Protein AF-W4VK41-F1 (afdb_monomer_lite)

Sequence (296 aa):
MSDDKYSTFSFKLDNETKEKAKDAIETSGLTAKDWFNKALALTEIQSMKENSTDYASDLNELEVHTTRIFELVSNMVNRSVYLKESAVSDLETKLDHQREITSEYQMKLKEAEIERGDVEHKLEESLKEQGELEKQLNEMRETLETNKLLISEYKEKNDTLNGLVTKYQTYADENDQLKEVLTNERNSYQSNIDELNKTNNELTATIKENEQQMNTLTEKHKTTIERLNEQRDIEREKALLHAEREHHKNLTNANNEYSNKLQALYEHLEGERKTHEKKINELQQQLDNERSKNNN

Radius of gyration: 113.78 Å; chains: 1; bounding box: 203×64×319 Å

Secondary structure (DSSP, 8-state):
--------------HHHHHHHHHHHHHHT--HHHHHHHHHHHHHHHHHHHH-TTTHHHHHHHHHHHHHHHHHHHHHHHHHHHHHHHHHHHHHHHHHHHHHHHHHHHHHHHHHHHHHHHHHHHHHHHHHHHHHHHHHHHHHHHHHHHHHHHHHHHHHHHHHHHHHHHHHHHHHHHHHHHHHHHHHHHHHHHHHHHHHHHHHHHHHHHHHHHHHHHHHHHHHHHHHHHHHHHHHHHHHHHHHHHHHHHHHHHHHHHHHHHHHHHHHHHHHHHHHHHHHHHHHHHHHHHHHHTTSSS--

Foldseek 3Di:
DDDPDDDDDDDDDDPVVVVVLVVVCVVVVHDSVVVVVVVVVVVVLVVCLVVPVPCVVVSVVVVVVVVVVVVVVVVVVVVVVVVVVVVVVVVVVVVVVVVVVVVVVVVVVVVVVVVVVVVVVVVVVVVVVVVVVVVVVVVVVVVVVVVVVVVVVVVVVVVVVVVVVVVVVVVVVVVVVVVVVVVVVVVVVVVVVVVVVVVVVVVVVVVVVVVVVVVVVVVVVVVVVVVVVVVVVVVVVVVVVVVVVVVVVVVVVVVVVVVVVVVVVVVVVVVVVVVVVVVVVVVVVVVVVVVPPPDD

Structure (mmCIF, N/CA/C/O backbone):
data_AF-W4VK41-F1
#
_entry.id   AF-W4VK41-F1
#
loop_
_atom_site.group_PDB
_atom_site.id
_atom_site.type_symbol
_atom_site.label_atom_id
_atom_site.label_alt_id
_atom_site.label_comp_id
_atom_site.label_asym_id
_atom_site.label_entity_id
_atom_site.label_seq_id
_atom_site.pdbx_PDB_ins_code
_atom_site.Cartn_x
_atom_site.Cartn_y
_atom_site.Cartn_z
_atom_site.occupancy
_atom_site.B_iso_or_equiv
_atom_site.auth_seq_id
_atom_site.auth_comp_id
_atom_site.auth_asym_id
_atom_site.auth_atom_id
_atom_site.pdbx_PDB_model_num
ATOM 1 N N . MET A 1 1 ? -48.911 2.986 133.133 1.00 41.81 1 MET A N 1
ATOM 2 C CA . MET A 1 1 ? -48.343 1.666 132.796 1.00 41.81 1 MET A CA 1
ATOM 3 C C . MET A 1 1 ? -49.126 1.165 131.600 1.00 41.81 1 MET A C 1
ATOM 5 O O . MET A 1 1 ? -50.288 0.831 131.777 1.00 41.81 1 MET A O 1
ATOM 9 N N . SER A 1 2 ? -48.543 1.234 130.404 1.00 41.53 2 SER A N 1
ATOM 10 C CA . SER A 1 2 ? -49.140 0.681 129.184 1.00 41.53 2 SER A CA 1
ATOM 11 C C . SER A 1 2 ? -48.328 -0.546 128.794 1.00 41.53 2 SER A C 1
ATOM 13 O O . SER A 1 2 ? -47.148 -0.435 128.471 1.00 41.53 2 SER A O 1
ATOM 15 N N . ASP A 1 3 ? -48.969 -1.699 128.950 1.00 47.59 3 ASP A N 1
ATOM 16 C CA . ASP A 1 3 ? -48.516 -3.031 128.558 1.00 47.59 3 ASP A CA 1
ATOM 17 C C . ASP A 1 3 ? -48.613 -3.149 127.024 1.00 47.59 3 ASP A C 1
ATOM 19 O O . ASP A 1 3 ? -49.701 -3.384 126.500 1.00 47.59 3 ASP A O 1
ATOM 23 N N . ASP A 1 4 ? -47.504 -3.029 126.290 1.00 46.25 4 ASP A N 1
ATOM 24 C CA . ASP A 1 4 ? -47.440 -3.512 124.902 1.00 46.25 4 ASP A CA 1
ATOM 25 C C . ASP A 1 4 ? -47.118 -5.015 124.921 1.00 46.25 4 ASP A C 1
ATOM 27 O O . ASP A 1 4 ? -45.968 -5.457 124.859 1.00 46.25 4 ASP A O 1
ATOM 31 N N . LYS A 1 5 ? -48.175 -5.821 125.067 1.00 59.50 5 LYS A N 1
ATOM 32 C CA . LYS A 1 5 ? -48.136 -7.289 125.032 1.00 59.50 5 LYS A CA 1
ATOM 33 C C . LYS A 1 5 ? -48.155 -7.795 123.588 1.00 59.50 5 LYS A C 1
ATOM 35 O O . LYS A 1 5 ? -49.208 -8.141 123.059 1.00 59.50 5 LYS A O 1
ATOM 40 N N . TYR A 1 6 ? -46.990 -7.921 122.956 1.00 63.41 6 TYR A N 1
ATOM 41 C CA . TYR A 1 6 ? -46.873 -8.811 121.798 1.00 63.41 6 TYR A CA 1
ATOM 42 C C . TYR A 1 6 ? -46.983 -10.262 122.275 1.00 63.41 6 TYR A C 1
ATOM 44 O O . TYR A 1 6 ? -46.142 -10.753 123.026 1.00 63.41 6 TYR A O 1
ATOM 52 N N . SER A 1 7 ? -48.045 -10.939 121.846 1.00 70.75 7 SER A N 1
ATOM 53 C CA . SER A 1 7 ? -48.319 -12.341 122.151 1.00 70.75 7 SER A CA 1
ATOM 54 C C . SER A 1 7 ? -48.187 -13.163 120.873 1.00 70.75 7 SER A C 1
ATOM 56 O O . SER A 1 7 ? -48.750 -12.802 119.840 1.00 70.75 7 SER A O 1
ATOM 58 N N . THR A 1 8 ? -47.418 -14.253 120.918 1.00 72.19 8 THR A N 1
ATOM 59 C CA . THR A 1 8 ? -47.305 -15.169 119.776 1.00 72.19 8 THR A CA 1
ATOM 60 C C . THR A 1 8 ? -48.447 -16.169 119.835 1.00 72.19 8 THR A C 1
ATOM 62 O O . THR A 1 8 ? -48.549 -16.946 120.783 1.00 72.19 8 THR A O 1
ATOM 65 N N . PHE A 1 9 ? -49.284 -16.159 118.802 1.00 73.38 9 PHE A N 1
ATOM 66 C CA . PHE A 1 9 ? -50.405 -17.074 118.649 1.00 73.38 9 PHE A CA 1
ATOM 67 C C . PHE A 1 9 ? -50.116 -18.010 117.475 1.00 73.38 9 PHE A C 1
ATOM 69 O O . PHE A 1 9 ? -49.898 -17.552 116.354 1.00 73.38 9 PHE A O 1
ATOM 76 N N . SER A 1 10 ? -50.024 -19.313 117.741 1.00 77.81 10 SER A N 1
ATOM 77 C CA . SER A 1 10 ? -49.677 -20.319 116.736 1.00 77.81 10 SER A CA 1
ATOM 78 C C . SER A 1 10 ? -50.757 -21.390 116.639 1.00 77.81 10 SER A C 1
ATOM 80 O O . SER A 1 10 ? -51.271 -21.884 117.641 1.00 77.81 10 SER A O 1
ATOM 82 N N . PHE A 1 11 ? -51.088 -21.757 115.404 1.00 79.62 11 PHE A N 1
ATOM 83 C CA . PHE A 1 11 ? -52.042 -22.810 115.086 1.00 79.62 11 PHE A CA 1
ATOM 84 C C . PHE A 1 11 ? -51.321 -23.983 114.433 1.00 79.62 11 PHE A C 1
ATOM 86 O O . PHE A 1 11 ? -50.416 -23.797 113.618 1.00 79.62 11 PHE A O 1
ATOM 93 N N . LYS A 1 12 ? -51.741 -25.205 114.762 1.00 82.06 12 LYS A N 1
ATOM 94 C CA . LYS A 1 12 ? -51.373 -26.385 113.978 1.00 82.06 12 LYS A CA 1
ATOM 95 C C . LYS A 1 12 ? -52.385 -26.524 112.847 1.00 82.06 12 LYS A C 1
ATOM 97 O O . LYS A 1 12 ? -53.539 -26.847 113.105 1.00 82.06 12 LYS A O 1
ATOM 102 N N . LEU A 1 13 ? -51.940 -26.246 111.628 1.00 83.00 13 LEU A N 1
ATOM 103 C CA . LEU A 1 13 ? -52.706 -26.455 110.403 1.00 83.00 13 LEU A CA 1
ATOM 104 C C . LEU A 1 13 ? -52.258 -27.764 109.752 1.00 83.00 13 LEU A C 1
ATOM 106 O O . LEU A 1 13 ? -51.089 -28.145 109.862 1.00 83.00 13 LEU A O 1
ATOM 110 N N . ASP A 1 14 ? -53.171 -28.439 109.067 1.00 86.94 14 ASP A N 1
ATOM 111 C CA . ASP A 1 14 ? -52.809 -29.487 108.120 1.00 86.94 14 ASP A CA 1
ATOM 112 C C . ASP A 1 14 ? -52.064 -28.885 106.907 1.00 86.94 14 ASP A C 1
ATOM 114 O O . ASP A 1 14 ? -52.090 -27.673 106.661 1.00 86.94 14 ASP A O 1
ATOM 118 N N . ASN A 1 15 ? -51.355 -29.731 106.156 1.00 80.25 15 ASN A N 1
ATOM 119 C CA . ASN A 1 15 ? -50.486 -29.269 105.071 1.00 80.25 15 ASN A CA 1
ATOM 120 C C . ASN A 1 15 ? -51.254 -28.599 103.920 1.00 80.25 15 ASN A C 1
ATOM 122 O O . ASN A 1 15 ? -50.715 -27.681 103.307 1.00 80.25 15 ASN A O 1
ATOM 126 N N . GLU A 1 16 ? -52.493 -29.014 103.645 1.00 84.19 16 GLU A N 1
ATOM 127 C CA . GLU A 1 16 ? -53.298 -28.458 102.552 1.00 84.19 16 GLU A CA 1
ATOM 128 C C . GLU A 1 16 ? -53.776 -27.043 102.896 1.00 84.19 16 GLU A C 1
ATOM 130 O O . GLU A 1 16 ? -53.626 -26.113 102.102 1.00 84.19 16 GLU A O 1
ATOM 135 N N . THR A 1 17 ? -54.285 -26.852 104.115 1.00 82.94 17 THR A N 1
ATOM 136 C CA . THR A 1 17 ? -54.709 -25.534 104.602 1.00 82.94 17 THR A CA 1
ATOM 137 C C . THR A 1 17 ? -53.529 -24.565 104.688 1.00 82.94 17 THR A C 1
ATOM 139 O O . THR A 1 17 ? -53.669 -23.379 104.386 1.00 82.94 17 THR A O 1
ATOM 142 N N . LYS A 1 18 ? -52.340 -25.064 105.051 1.00 83.19 18 LYS A N 1
ATOM 143 C CA . LYS A 1 18 ? -51.113 -24.261 105.094 1.00 83.19 18 LYS A CA 1
ATOM 144 C C . LYS A 1 18 ? -50.669 -23.781 103.705 1.00 83.19 18 LYS A C 1
ATOM 146 O O . LYS A 1 18 ? -50.306 -22.615 103.583 1.00 83.19 18 LYS A O 1
ATOM 151 N N . GLU A 1 19 ? -50.692 -24.644 102.689 1.00 83.19 19 GLU A N 1
ATOM 152 C CA . GLU A 1 19 ? -50.367 -24.283 101.295 1.00 83.19 19 GLU A CA 1
ATOM 153 C C . GLU A 1 19 ? -51.348 -23.243 100.748 1.00 83.19 19 GLU A C 1
ATOM 155 O O . GLU A 1 19 ? -50.924 -22.175 100.316 1.00 83.19 19 GLU A O 1
ATOM 160 N N . LYS A 1 20 ? -52.659 -23.473 100.896 1.00 83.56 20 LYS A N 1
ATOM 161 C CA . LYS A 1 20 ? -53.684 -22.513 100.448 1.00 83.56 20 LYS A CA 1
ATOM 162 C C . LYS A 1 20 ? -53.552 -21.150 101.128 1.00 83.56 20 LYS A C 1
ATOM 164 O O . LYS A 1 20 ? -53.710 -20.121 100.477 1.00 83.56 20 LYS A O 1
ATOM 169 N N . ALA A 1 21 ? -53.256 -21.127 102.430 1.00 80.00 21 ALA A N 1
ATOM 170 C CA . ALA A 1 21 ? -53.017 -19.879 103.151 1.00 80.00 21 ALA A CA 1
ATOM 171 C C . ALA A 1 21 ? -51.761 -19.161 102.636 1.00 80.00 21 ALA A C 1
ATOM 173 O O . ALA A 1 21 ? -51.766 -17.940 102.503 1.00 80.00 21 ALA A O 1
ATOM 174 N N . LYS A 1 22 ? -50.699 -19.905 102.312 1.00 83.12 22 LYS A N 1
ATOM 175 C CA . LYS A 1 22 ? -49.458 -19.340 101.779 1.00 83.12 22 LYS A CA 1
ATOM 176 C C . LYS A 1 22 ? -49.661 -18.739 100.385 1.00 83.12 22 LYS A C 1
ATOM 178 O O . LYS A 1 22 ? -49.292 -17.585 100.189 1.00 83.12 22 LYS A O 1
ATOM 183 N N . ASP A 1 23 ? -50.329 -19.456 99.485 1.00 84.62 23 ASP A N 1
ATOM 184 C CA . ASP A 1 23 ? -50.664 -18.965 98.142 1.00 84.62 23 ASP A CA 1
ATOM 185 C C . ASP A 1 23 ? -51.561 -17.722 98.200 1.00 84.62 23 ASP A C 1
ATOM 187 O O . ASP A 1 23 ? -51.340 -16.751 97.475 1.00 84.62 23 ASP A O 1
ATOM 191 N N . ALA A 1 24 ? -52.549 -17.705 99.101 1.00 80.88 24 ALA A N 1
ATOM 192 C CA . ALA A 1 24 ? -53.422 -16.550 99.297 1.00 80.88 24 ALA A CA 1
ATOM 193 C C . ALA A 1 24 ? -52.663 -15.322 99.835 1.00 80.88 24 ALA A C 1
ATOM 195 O O . ALA A 1 24 ? -52.950 -14.194 99.424 1.00 80.88 24 ALA A O 1
ATOM 196 N N . ILE A 1 25 ? -51.683 -15.523 100.725 1.00 82.19 25 ILE A N 1
ATOM 197 C CA . ILE A 1 25 ? -50.810 -14.453 101.229 1.00 82.19 25 ILE A CA 1
ATOM 198 C C . ILE A 1 25 ? -49.912 -13.931 100.100 1.00 82.19 25 ILE A C 1
ATOM 200 O O . ILE A 1 25 ? -49.893 -12.722 99.864 1.00 82.19 25 ILE A O 1
ATOM 204 N N . GLU A 1 26 ? -49.232 -14.813 99.361 1.00 81.12 26 GLU A N 1
ATOM 205 C CA . GLU A 1 26 ? -48.331 -14.434 98.261 1.00 81.12 26 GLU A CA 1
ATOM 206 C C . GLU A 1 26 ? -49.078 -13.700 97.136 1.00 81.12 26 GLU A C 1
ATOM 208 O O . GLU A 1 26 ? -48.640 -12.637 96.696 1.00 81.12 26 GLU A O 1
ATOM 213 N N . THR A 1 27 ? -50.262 -14.184 96.751 1.00 78.44 27 THR A N 1
ATOM 214 C CA . THR A 1 27 ? -51.116 -13.547 95.730 1.00 78.44 27 THR A CA 1
ATOM 215 C C . THR A 1 27 ? -51.619 -12.170 96.173 1.00 78.44 27 THR A C 1
ATOM 217 O O . THR A 1 27 ? -51.811 -11.277 95.350 1.00 78.44 27 THR A O 1
ATOM 220 N N . SER A 1 28 ? -51.820 -11.966 97.479 1.00 73.19 28 SER A N 1
ATOM 221 C CA . SER A 1 28 ? -52.260 -10.675 98.021 1.00 73.19 28 SER A CA 1
ATOM 222 C C . SER A 1 28 ? -51.147 -9.622 98.115 1.00 73.19 28 SER A C 1
ATOM 224 O O . SER A 1 28 ? -51.451 -8.443 98.296 1.00 73.19 28 SER A O 1
ATOM 226 N N . GLY A 1 29 ? -49.873 -10.031 98.035 1.00 76.69 29 GLY A N 1
ATOM 227 C CA . GLY A 1 29 ? -48.710 -9.155 98.215 1.00 76.69 29 GLY A CA 1
ATOM 228 C C . GLY A 1 29 ? -48.531 -8.597 99.637 1.00 76.69 29 GLY A C 1
ATOM 229 O O . GLY A 1 29 ? -47.727 -7.687 99.835 1.00 76.69 29 GLY A O 1
ATOM 230 N N . LEU A 1 30 ? -49.278 -9.106 100.626 1.00 78.62 30 LEU A N 1
ATOM 231 C CA . LEU A 1 30 ? -49.227 -8.679 102.029 1.00 78.62 30 LEU A CA 1
ATOM 232 C C . LEU A 1 30 ? -48.308 -9.584 102.861 1.00 78.62 30 LEU A C 1
ATOM 234 O O . LEU A 1 30 ? -48.086 -10.747 102.529 1.00 78.62 30 LEU A O 1
ATOM 238 N N . THR A 1 31 ? -47.804 -9.082 103.994 1.00 84.56 31 THR A N 1
ATOM 239 C CA . THR A 1 31 ? -47.126 -9.955 104.965 1.00 84.56 31 THR A CA 1
ATOM 240 C C . THR A 1 31 ? -48.142 -10.882 105.635 1.00 84.56 31 THR A C 1
ATOM 242 O O . THR A 1 31 ? -49.307 -10.521 105.797 1.00 84.56 31 THR A O 1
ATOM 245 N N . ALA A 1 32 ? -47.712 -12.063 106.089 1.00 78.88 32 ALA A N 1
ATOM 246 C CA . ALA A 1 32 ? -48.605 -13.015 106.760 1.00 78.88 32 ALA A CA 1
ATOM 247 C C . ALA A 1 32 ? -49.338 -12.403 107.973 1.00 78.88 32 ALA A C 1
ATOM 249 O O . ALA A 1 32 ? -50.492 -12.737 108.233 1.00 78.88 32 ALA A O 1
ATOM 250 N N . LYS A 1 33 ? -48.691 -11.465 108.684 1.00 80.81 33 LYS A N 1
ATOM 251 C CA . LYS A 1 33 ? -49.289 -10.715 109.797 1.00 80.81 33 LYS A CA 1
ATOM 252 C C . LYS A 1 33 ? -50.400 -9.778 109.316 1.00 80.81 33 LYS A C 1
ATOM 254 O O . LYS A 1 33 ? -51.481 -9.775 109.896 1.00 80.81 33 LYS A O 1
ATOM 259 N N . ASP A 1 34 ? -50.146 -9.000 108.267 1.00 78.94 34 ASP A N 1
ATOM 260 C CA . ASP A 1 34 ? -51.118 -8.030 107.746 1.00 78.94 34 ASP A CA 1
ATOM 261 C C . ASP A 1 34 ? -52.300 -8.728 107.074 1.00 78.94 34 ASP A C 1
ATOM 263 O O . ASP A 1 34 ? -53.446 -8.316 107.243 1.00 78.94 34 ASP A O 1
ATOM 267 N N . TRP A 1 35 ? -52.031 -9.833 106.377 1.00 87.00 35 TRP A N 1
ATOM 268 C CA . TRP A 1 35 ? -53.062 -10.697 105.819 1.00 87.00 35 TRP A CA 1
ATOM 269 C C . TRP A 1 35 ? -53.953 -11.286 106.919 1.00 87.00 35 TRP A C 1
ATOM 271 O O . TRP A 1 35 ? -55.174 -11.205 106.817 1.00 87.00 35 TRP A O 1
ATOM 281 N N . PHE A 1 36 ? -53.365 -11.800 108.009 1.00 82.00 36 PHE A N 1
ATOM 282 C CA . PHE A 1 36 ? -54.123 -12.348 109.138 1.00 82.00 36 PHE A CA 1
ATOM 283 C C . PHE A 1 36 ? -54.941 -11.277 109.874 1.00 82.00 36 PHE A C 1
ATOM 285 O O . PHE A 1 36 ? -56.106 -11.506 110.178 1.00 82.00 36 PHE A O 1
ATOM 292 N N . ASN A 1 37 ? -54.383 -10.082 110.094 1.00 80.06 37 ASN A N 1
ATOM 293 C CA . ASN A 1 37 ? -55.128 -8.955 110.666 1.00 80.06 37 ASN A CA 1
ATOM 294 C C . ASN A 1 37 ? -56.302 -8.533 109.771 1.00 80.06 37 ASN A C 1
ATOM 296 O O . ASN A 1 37 ? -57.378 -8.218 110.270 1.00 80.06 37 ASN A O 1
ATOM 300 N N . LYS A 1 38 ? -56.118 -8.557 108.446 1.00 80.12 38 LYS A N 1
ATOM 301 C CA . LYS A 1 38 ? -57.183 -8.258 107.482 1.00 80.12 38 LYS A CA 1
ATOM 302 C C . LYS A 1 38 ? -58.255 -9.350 107.457 1.00 80.12 38 LYS A C 1
ATOM 304 O O . LYS A 1 38 ? -59.434 -9.026 107.363 1.00 80.12 38 LYS A O 1
ATOM 309 N N . ALA A 1 39 ? -57.862 -10.617 107.585 1.00 81.38 39 ALA A N 1
ATOM 310 C CA . ALA A 1 39 ? -58.786 -11.738 107.729 1.00 81.38 39 ALA A CA 1
ATOM 311 C C . ALA A 1 39 ? -59.592 -11.640 109.036 1.00 81.38 39 ALA A C 1
ATOM 313 O O . ALA A 1 39 ? -60.805 -11.823 109.007 1.00 81.38 39 ALA A O 1
ATOM 314 N N . LEU A 1 40 ? -58.949 -11.263 110.149 1.00 77.44 40 LEU A N 1
ATOM 315 C CA . LEU A 1 40 ? -59.620 -10.999 111.424 1.00 77.44 40 LEU A CA 1
ATOM 316 C C . LEU A 1 40 ? -60.612 -9.835 111.321 1.00 77.44 40 LEU A C 1
ATOM 318 O O . LEU A 1 40 ? -61.767 -9.988 111.707 1.00 77.44 40 LEU A O 1
ATOM 322 N N . ALA A 1 41 ? -60.204 -8.712 110.728 1.00 77.12 41 ALA A N 1
ATOM 323 C CA . ALA A 1 41 ? -61.090 -7.572 110.502 1.00 77.12 41 ALA A CA 1
ATOM 324 C C . ALA A 1 41 ? -62.291 -7.941 109.609 1.00 77.12 41 ALA A C 1
ATOM 326 O O . ALA A 1 41 ? -63.413 -7.526 109.880 1.00 77.12 41 ALA A O 1
ATOM 327 N N . LEU A 1 42 ? -62.087 -8.770 108.577 1.00 76.62 42 LEU A N 1
ATOM 328 C CA . LEU A 1 42 ? -63.172 -9.309 107.747 1.00 76.62 42 LEU A CA 1
ATOM 329 C C . LEU A 1 42 ? -64.125 -10.197 108.555 1.00 76.62 42 LEU A C 1
ATOM 331 O O . LEU A 1 42 ? -65.340 -10.067 108.415 1.00 76.62 42 LEU A O 1
ATOM 335 N N . THR A 1 43 ? -63.603 -11.061 109.429 1.00 76.38 43 THR A N 1
ATOM 336 C CA . THR A 1 43 ? -64.449 -11.872 110.316 1.00 76.38 43 THR A CA 1
ATOM 337 C C . THR A 1 43 ? -65.190 -11.027 111.353 1.00 76.38 43 THR A C 1
ATOM 339 O O . THR A 1 43 ? -66.339 -11.333 111.658 1.00 76.38 43 THR A O 1
ATOM 342 N N . GLU A 1 44 ? -64.603 -9.937 111.853 1.00 71.81 44 GLU A N 1
ATOM 343 C CA . GLU A 1 44 ? -65.277 -8.988 112.748 1.00 71.81 44 GLU A CA 1
ATOM 344 C C . GLU A 1 44 ? -66.397 -8.229 112.027 1.00 71.81 44 GLU A C 1
ATOM 346 O O . GLU A 1 44 ? -67.498 -8.132 112.561 1.00 71.81 44 GLU A O 1
ATOM 351 N N . ILE A 1 45 ? -66.171 -7.775 110.789 1.00 70.44 45 ILE A N 1
ATOM 352 C CA . ILE A 1 45 ? -67.207 -7.157 109.944 1.00 70.44 45 ILE A CA 1
ATOM 353 C C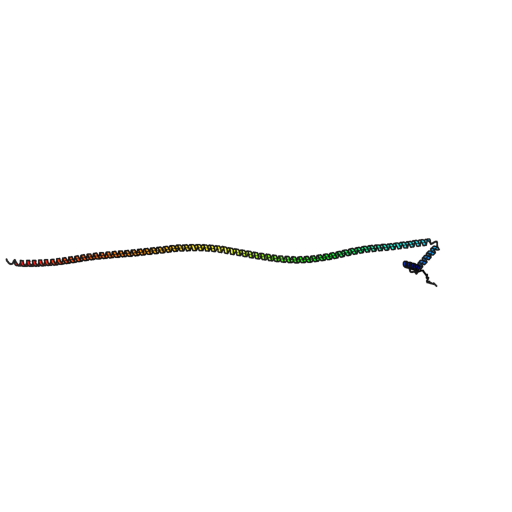 . ILE A 1 45 ? -68.355 -8.143 109.683 1.00 70.44 45 ILE A C 1
ATOM 355 O O . ILE A 1 45 ? -69.526 -7.776 109.789 1.00 70.44 45 ILE A O 1
ATOM 359 N N . GLN A 1 46 ? -68.037 -9.411 109.414 1.00 67.44 46 GLN A N 1
ATOM 360 C CA . GLN A 1 46 ? -69.039 -10.464 109.246 1.00 67.44 46 GLN A CA 1
ATOM 361 C C . GLN A 1 46 ? -69.824 -10.715 110.545 1.00 67.44 46 GLN A C 1
ATOM 363 O O . GLN A 1 46 ? -71.045 -10.846 110.522 1.00 67.44 46 GLN A O 1
ATOM 368 N N . SER A 1 47 ? -69.143 -10.686 111.691 1.00 69.25 47 SER A N 1
ATOM 369 C CA . SER A 1 47 ? -69.759 -10.819 113.017 1.00 69.25 47 SER A CA 1
ATOM 370 C C . SER A 1 47 ? -70.636 -9.606 113.375 1.00 69.25 47 SER A C 1
ATOM 372 O O . SER A 1 47 ? -71.653 -9.745 114.052 1.00 69.25 47 SER A O 1
ATOM 374 N N . MET A 1 48 ? -70.279 -8.401 112.915 1.00 65.44 48 MET A N 1
ATOM 375 C CA . MET A 1 48 ? -71.099 -7.189 113.049 1.00 65.44 48 MET A CA 1
ATOM 376 C C . MET A 1 48 ? -72.361 -7.256 112.176 1.00 65.44 48 MET A C 1
ATOM 378 O O . MET A 1 48 ? -73.424 -6.823 112.622 1.00 65.44 48 MET A O 1
ATOM 382 N N . LYS A 1 49 ? -72.277 -7.860 110.982 1.00 60.88 49 LYS A N 1
ATOM 383 C CA . LYS A 1 49 ? -73.420 -8.123 110.085 1.00 60.88 49 LYS A CA 1
ATOM 384 C C . LYS A 1 49 ? -74.463 -9.048 110.732 1.00 60.88 49 LYS A C 1
ATOM 386 O O . LYS A 1 49 ? -75.656 -8.866 110.514 1.00 60.88 49 LYS A O 1
ATOM 391 N N . GLU A 1 50 ? -74.022 -10.001 111.557 1.00 64.25 50 GLU A N 1
ATOM 392 C CA . GLU A 1 50 ? -74.898 -10.929 112.293 1.00 64.25 50 GLU A CA 1
ATOM 393 C C . GLU A 1 50 ? -75.524 -10.313 113.560 1.00 64.25 50 GLU A C 1
ATOM 395 O O . GLU A 1 50 ? -76.642 -10.674 113.924 1.00 64.25 50 GLU A O 1
ATOM 400 N N . ASN A 1 51 ? -74.840 -9.368 114.219 1.00 60.38 51 ASN A N 1
ATOM 401 C CA . ASN A 1 51 ? -75.265 -8.797 115.509 1.00 60.38 51 ASN A CA 1
ATOM 402 C C . ASN A 1 51 ? -75.927 -7.408 115.420 1.00 60.38 51 ASN A C 1
ATOM 404 O O . ASN A 1 51 ? -76.541 -6.965 116.390 1.00 60.38 51 ASN A O 1
ATOM 408 N N . SER A 1 52 ? -75.814 -6.707 114.287 1.00 57.31 52 SER A N 1
ATOM 409 C CA . SER A 1 52 ? -76.429 -5.392 114.065 1.00 57.31 52 SER A CA 1
ATOM 410 C C . SER A 1 52 ? -77.218 -5.377 112.754 1.00 57.31 52 SER A C 1
ATOM 412 O O . SER A 1 52 ? -76.689 -5.121 111.674 1.00 57.31 52 SER A O 1
ATOM 414 N N . THR A 1 53 ? -78.517 -5.667 112.847 1.00 58.62 53 THR A N 1
ATOM 415 C CA . THR A 1 53 ? -79.431 -5.706 111.691 1.00 58.62 53 THR A CA 1
ATOM 416 C C . THR A 1 53 ? -79.531 -4.370 110.958 1.00 58.62 53 THR A C 1
ATOM 418 O O . THR A 1 53 ? -79.805 -4.357 109.761 1.00 58.62 53 THR A O 1
ATOM 421 N N . ASP A 1 54 ? -79.268 -3.262 111.654 1.00 62.88 54 ASP A N 1
ATOM 422 C CA . ASP A 1 54 ? -79.473 -1.904 111.141 1.00 62.88 54 ASP A CA 1
ATOM 423 C C . ASP A 1 54 ? -78.430 -1.482 110.089 1.00 62.88 54 ASP A C 1
ATOM 425 O O . ASP A 1 54 ? -78.732 -0.644 109.247 1.00 62.88 54 ASP A O 1
ATOM 429 N N . TYR A 1 55 ? -77.234 -2.089 110.082 1.00 66.25 55 TYR A N 1
ATOM 430 C CA . TYR A 1 55 ? -76.137 -1.759 109.149 1.00 66.25 55 TYR A CA 1
ATOM 431 C C . TYR A 1 55 ? -75.783 -2.896 108.178 1.00 66.25 55 TYR A C 1
ATOM 433 O O . TYR A 1 55 ? -74.908 -2.750 107.322 1.00 66.25 55 TYR A O 1
ATOM 441 N N . ALA A 1 56 ? -76.456 -4.046 108.283 1.00 70.69 56 ALA A N 1
ATOM 442 C CA . ALA A 1 56 ? -76.193 -5.210 107.437 1.00 70.69 56 ALA A CA 1
ATOM 443 C C . ALA A 1 56 ? -76.433 -4.925 105.942 1.00 70.69 56 ALA A C 1
ATOM 445 O O . ALA A 1 56 ? -75.731 -5.478 105.093 1.00 70.69 56 ALA A O 1
ATOM 446 N N . SER A 1 57 ? -77.396 -4.048 105.629 1.00 76.12 57 SER A N 1
ATOM 447 C CA . SER A 1 57 ? -77.674 -3.585 104.263 1.00 76.12 57 SER A CA 1
ATOM 448 C C . SER A 1 57 ? -76.516 -2.754 103.703 1.00 76.12 57 SER A C 1
ATOM 450 O O . SER A 1 57 ? -76.017 -3.064 102.622 1.00 76.12 57 SER A O 1
ATOM 452 N N . ASP A 1 58 ? -76.034 -1.769 104.466 1.00 77.56 58 ASP A N 1
ATOM 453 C CA . ASP A 1 58 ? -74.946 -0.869 104.058 1.00 77.56 58 ASP A CA 1
ATOM 454 C C . ASP A 1 58 ? -73.625 -1.629 103.854 1.00 77.56 58 ASP A C 1
ATOM 456 O O . ASP A 1 58 ? -72.904 -1.402 102.883 1.00 77.56 58 ASP A O 1
ATOM 460 N N . LEU A 1 59 ? -73.318 -2.595 104.731 1.00 76.44 59 LEU A N 1
ATOM 461 C CA . LEU A 1 59 ? -72.143 -3.464 104.583 1.00 76.44 59 LEU A CA 1
ATOM 462 C C . LEU A 1 59 ? -72.236 -4.365 103.343 1.00 76.44 59 LEU A C 1
ATOM 464 O O . LEU A 1 59 ? -71.224 -4.623 102.692 1.00 76.44 59 LEU A O 1
ATOM 468 N N . ASN A 1 60 ? -73.438 -4.828 102.992 1.00 79.38 60 ASN A N 1
ATOM 469 C CA . ASN A 1 60 ? -73.657 -5.630 101.791 1.00 79.38 60 ASN A CA 1
ATOM 470 C C . ASN A 1 60 ? -73.508 -4.792 100.510 1.00 79.38 60 ASN A C 1
ATOM 472 O O . ASN A 1 60 ? -72.914 -5.250 99.537 1.00 79.38 60 ASN A O 1
ATOM 476 N N . GLU A 1 61 ? -74.003 -3.554 100.509 1.00 83.31 61 GLU A N 1
ATOM 477 C CA . GLU A 1 61 ? -73.814 -2.612 99.400 1.00 83.31 61 GLU A CA 1
ATOM 478 C C . GLU A 1 61 ? -72.332 -2.240 99.222 1.00 83.31 61 GLU A C 1
ATOM 480 O O . GLU A 1 61 ? -71.820 -2.229 98.099 1.00 83.31 61 GLU A O 1
ATOM 485 N N . LEU A 1 62 ? -71.598 -2.048 100.325 1.00 83.38 62 LEU A N 1
ATOM 486 C CA . LEU A 1 62 ? -70.152 -1.820 100.302 1.00 83.38 62 LEU A CA 1
ATOM 487 C C . LEU A 1 62 ? -69.383 -3.006 99.695 1.00 83.38 62 LEU A C 1
ATOM 489 O O . LEU A 1 62 ? -68.461 -2.803 98.900 1.00 83.38 62 LEU A O 1
ATOM 493 N N . GLU A 1 63 ? -69.759 -4.240 100.035 1.00 80.25 63 GLU A N 1
ATOM 494 C CA . GLU A 1 63 ? -69.180 -5.467 99.473 1.00 80.25 63 GLU A CA 1
ATOM 495 C C . GLU A 1 63 ? -69.441 -5.576 97.960 1.00 80.25 63 GLU A C 1
ATOM 497 O O . GLU A 1 63 ? -68.519 -5.843 97.180 1.00 80.25 63 GLU A O 1
ATOM 502 N N . VAL A 1 64 ? -70.669 -5.278 97.522 1.00 84.75 64 VAL A N 1
ATOM 503 C CA . VAL A 1 64 ? -71.046 -5.230 96.099 1.00 84.75 64 VAL A CA 1
ATOM 504 C C . VAL A 1 64 ? -70.234 -4.174 95.346 1.00 84.75 64 VAL A C 1
ATOM 506 O O . VAL A 1 64 ? -69.652 -4.477 94.301 1.00 84.75 64 VAL A O 1
ATOM 509 N N . HIS A 1 65 ? -70.135 -2.949 95.869 1.00 87.19 65 HIS A N 1
ATOM 510 C CA . HIS A 1 65 ? -69.341 -1.887 95.246 1.00 87.19 65 HIS A CA 1
ATOM 511 C C . HIS A 1 65 ? -67.855 -2.233 95.188 1.00 87.19 65 HIS A C 1
ATOM 513 O O . HIS A 1 65 ? -67.217 -2.018 94.159 1.00 87.19 65 HIS A O 1
ATOM 519 N N . THR A 1 66 ? -67.308 -2.818 96.251 1.00 85.31 66 THR A N 1
ATOM 520 C CA . THR A 1 66 ? -65.900 -3.226 96.308 1.00 85.31 66 THR A CA 1
ATOM 521 C C . THR A 1 66 ? -65.601 -4.318 95.280 1.00 85.31 66 THR A C 1
ATOM 523 O O . THR A 1 66 ? -64.631 -4.210 94.530 1.00 85.31 66 THR A O 1
ATOM 526 N N . THR A 1 67 ? -66.471 -5.324 95.170 1.00 84.12 67 THR A N 1
ATOM 527 C CA . THR A 1 67 ? -66.366 -6.386 94.155 1.00 84.12 67 THR A CA 1
ATOM 528 C C . THR A 1 67 ? -66.437 -5.797 92.749 1.00 84.12 67 THR A C 1
ATOM 530 O O . THR A 1 67 ? -65.596 -6.095 91.900 1.00 84.12 67 THR A O 1
ATOM 533 N N . ARG A 1 68 ? -67.371 -4.867 92.517 1.00 89.94 68 ARG A N 1
ATOM 534 C CA . ARG A 1 68 ? -67.501 -4.180 91.232 1.00 89.94 68 ARG A CA 1
ATOM 535 C C . ARG A 1 68 ? -66.266 -3.349 90.878 1.00 89.94 68 ARG A C 1
ATOM 537 O O . ARG A 1 68 ? -65.866 -3.322 89.715 1.00 89.94 68 ARG A O 1
ATOM 544 N N . ILE A 1 69 ? -65.646 -2.686 91.855 1.00 90.56 69 ILE A N 1
ATOM 545 C CA . ILE A 1 69 ? -64.382 -1.961 91.670 1.00 90.56 69 ILE A CA 1
ATOM 546 C C . ILE A 1 69 ? -63.266 -2.936 91.276 1.00 90.56 69 ILE A C 1
ATOM 548 O O . ILE A 1 69 ? -62.554 -2.666 90.308 1.00 90.56 69 ILE A O 1
ATOM 552 N N . PHE A 1 70 ? -63.140 -4.082 91.955 1.00 86.25 70 PHE A N 1
ATOM 553 C CA . PHE A 1 70 ? -62.146 -5.102 91.600 1.00 86.25 70 PHE A CA 1
ATOM 554 C C . PHE A 1 70 ? -62.340 -5.640 90.180 1.00 86.25 70 PHE A C 1
ATOM 556 O O . PHE A 1 70 ? -61.369 -5.726 89.429 1.00 86.25 70 PHE A O 1
ATOM 563 N N . GLU A 1 71 ? -63.576 -5.935 89.774 1.00 88.56 71 GLU A N 1
ATOM 564 C CA . GLU A 1 71 ? -63.889 -6.355 88.404 1.00 88.56 71 GLU A CA 1
ATOM 565 C C . GLU A 1 71 ? -63.504 -5.292 87.369 1.00 88.56 71 GLU A C 1
ATOM 567 O O . GLU A 1 71 ? -62.910 -5.610 86.339 1.00 88.56 71 GLU A O 1
ATOM 572 N N . LEU A 1 72 ? -63.831 -4.020 87.624 1.00 90.69 72 LEU A N 1
ATOM 573 C CA . LEU A 1 72 ? -63.496 -2.918 86.720 1.00 90.69 72 LEU A CA 1
ATOM 574 C C . LEU A 1 72 ? -61.982 -2.744 86.585 1.00 90.69 72 LEU A C 1
ATOM 576 O O . LEU A 1 72 ? -61.487 -2.596 85.467 1.00 90.69 72 LEU A O 1
ATOM 580 N N . VAL A 1 73 ? -61.244 -2.806 87.697 1.00 91.25 73 VAL A N 1
ATOM 581 C CA . VAL A 1 73 ? -59.777 -2.730 87.693 1.00 91.25 73 VAL A CA 1
ATOM 582 C C . VAL A 1 73 ? -59.178 -3.934 86.968 1.00 91.25 73 VAL A C 1
ATOM 584 O O . VAL A 1 73 ? -58.314 -3.746 86.116 1.00 91.25 73 VAL A O 1
ATOM 587 N N . SER A 1 74 ? -59.663 -5.151 87.228 1.00 88.00 74 SER A N 1
ATOM 588 C CA . SER A 1 74 ? -59.201 -6.366 86.544 1.00 88.00 74 SER A CA 1
ATOM 589 C C . SER A 1 74 ? -59.433 -6.284 85.031 1.00 88.00 74 SER A C 1
ATOM 591 O O . SER A 1 74 ? -58.507 -6.489 84.246 1.00 88.00 74 SER A O 1
ATOM 593 N N . ASN A 1 75 ? -60.627 -5.864 84.603 1.00 92.94 75 ASN A N 1
ATOM 594 C CA . ASN A 1 75 ? -60.944 -5.656 83.189 1.00 92.94 75 ASN A CA 1
ATOM 595 C C . ASN A 1 75 ? -60.081 -4.559 82.550 1.00 92.94 75 ASN A C 1
ATOM 597 O O . ASN A 1 75 ? -59.641 -4.708 81.409 1.00 92.94 75 ASN A O 1
ATOM 601 N N . MET A 1 76 ? -59.810 -3.467 83.269 1.00 94.06 76 MET A N 1
ATOM 602 C CA . MET A 1 76 ? -58.928 -2.397 82.801 1.00 94.06 76 MET A CA 1
ATOM 603 C C . MET A 1 76 ? -57.486 -2.891 82.631 1.00 94.06 76 MET A C 1
ATOM 605 O O . MET A 1 76 ? -56.859 -2.589 81.615 1.00 94.06 76 MET A O 1
ATOM 609 N N . VAL A 1 77 ? -56.972 -3.672 83.586 1.00 92.31 77 VAL A N 1
ATOM 610 C CA . VAL A 1 77 ? -55.636 -4.280 83.512 1.00 92.31 77 VAL A CA 1
ATOM 611 C C . VAL A 1 77 ? -55.560 -5.246 82.332 1.00 92.31 77 VAL A C 1
ATOM 613 O O . VAL A 1 77 ? -54.669 -5.096 81.502 1.00 92.31 77 VAL A O 1
ATOM 616 N N . ASN A 1 78 ? -56.526 -6.154 82.181 1.00 92.19 78 ASN A N 1
ATOM 617 C CA . ASN A 1 78 ? -56.564 -7.102 81.063 1.00 92.19 78 ASN A CA 1
ATOM 618 C C . ASN A 1 78 ? -56.638 -6.389 79.707 1.00 92.19 78 ASN A C 1
ATOM 620 O O . ASN A 1 78 ? -55.913 -6.737 78.777 1.00 92.19 78 ASN A O 1
ATOM 624 N N . ARG A 1 79 ? -57.458 -5.335 79.596 1.00 94.56 79 ARG A N 1
ATOM 625 C CA . ARG A 1 79 ? -57.524 -4.508 78.384 1.00 94.56 79 ARG A CA 1
ATOM 626 C C . ARG A 1 79 ? -56.196 -3.805 78.102 1.00 94.56 79 ARG A C 1
ATOM 628 O O . ARG A 1 79 ? -55.794 -3.726 76.946 1.00 94.56 79 ARG A O 1
ATOM 635 N N . SER A 1 80 ? -55.527 -3.290 79.133 1.00 93.38 80 SER A N 1
ATOM 636 C CA . SER A 1 80 ? -54.210 -2.655 79.008 1.00 93.38 80 SER A CA 1
ATOM 637 C C . SER A 1 80 ? -53.150 -3.647 78.522 1.00 93.38 80 SER A C 1
ATOM 639 O O . SER A 1 80 ? -52.401 -3.336 77.597 1.00 93.38 80 SER A O 1
ATOM 641 N N . VAL A 1 81 ? -53.135 -4.862 79.083 1.00 93.44 81 VAL A N 1
ATOM 642 C CA . VAL A 1 81 ? -52.249 -5.954 78.651 1.00 93.44 81 VAL A CA 1
ATOM 643 C C . VAL A 1 81 ? -52.498 -6.295 77.184 1.00 93.44 81 VAL A C 1
ATOM 645 O O . VAL A 1 81 ? -51.556 -6.251 76.399 1.00 93.44 81 VAL A O 1
ATOM 648 N N . TYR A 1 82 ? -53.756 -6.508 76.788 1.00 95.81 82 TYR A N 1
ATOM 649 C CA . TYR A 1 82 ? -54.107 -6.824 75.401 1.00 95.81 82 TYR A CA 1
ATOM 650 C C . TYR A 1 82 ? -53.705 -5.712 74.421 1.00 95.81 82 TYR A C 1
ATOM 652 O O . TYR A 1 82 ? -53.138 -5.980 73.365 1.00 95.81 82 TYR A O 1
ATOM 660 N N . LEU A 1 83 ? -53.964 -4.444 74.764 1.00 95.19 83 LEU A N 1
ATOM 661 C CA . LEU A 1 83 ? -53.562 -3.308 73.927 1.00 95.19 83 LEU A CA 1
ATOM 662 C C . LEU A 1 83 ? -52.041 -3.227 73.782 1.00 95.19 83 LEU A C 1
ATOM 664 O O . LEU A 1 83 ? -51.546 -2.930 72.696 1.00 95.19 83 LEU A O 1
ATOM 668 N N . LYS A 1 84 ? -51.301 -3.502 74.861 1.00 96.25 84 LYS A N 1
ATOM 669 C CA . LYS A 1 84 ? -49.840 -3.534 74.834 1.00 96.25 84 LYS A CA 1
ATOM 670 C C . LYS A 1 84 ? -49.327 -4.685 73.968 1.00 96.25 84 LYS A C 1
ATOM 672 O O . LYS A 1 84 ? -48.451 -4.447 73.147 1.00 96.25 84 LYS A O 1
ATOM 677 N N . GLU A 1 85 ? -49.866 -5.892 74.119 1.00 95.75 85 GLU A N 1
ATOM 678 C CA . GLU A 1 85 ? -49.495 -7.054 73.298 1.00 95.75 85 GLU A CA 1
ATOM 679 C C . GLU A 1 85 ? -49.802 -6.824 71.817 1.00 95.75 85 GLU A C 1
ATOM 681 O O . GLU A 1 85 ? -48.934 -7.047 70.977 1.00 95.75 85 GLU A O 1
ATOM 686 N N . SER A 1 86 ? -50.981 -6.283 71.495 1.00 95.69 86 SER A N 1
ATOM 687 C CA . SER A 1 86 ? -51.343 -5.917 70.122 1.00 95.69 86 SER A CA 1
ATOM 688 C C . SER A 1 86 ? -50.382 -4.876 69.540 1.00 95.69 86 SER A C 1
ATOM 690 O O . SER A 1 86 ? -49.924 -5.037 68.415 1.00 95.69 86 SER A O 1
ATOM 692 N N . ALA A 1 87 ? -50.030 -3.833 70.300 1.00 95.62 87 ALA A N 1
ATOM 693 C CA . ALA A 1 87 ? -49.098 -2.806 69.838 1.00 95.62 87 ALA A CA 1
ATOM 694 C C . ALA A 1 87 ? -47.670 -3.342 69.648 1.00 95.62 87 ALA A C 1
ATOM 696 O O . ALA A 1 87 ? -46.981 -2.931 68.716 1.00 95.62 87 ALA A O 1
ATOM 697 N N . VAL A 1 88 ? -47.217 -4.250 70.519 1.00 96.75 88 VAL A N 1
ATOM 698 C CA . VAL A 1 88 ? -45.914 -4.918 70.381 1.00 96.75 88 VAL A CA 1
ATOM 699 C C . VAL A 1 88 ? -45.904 -5.805 69.138 1.00 96.75 88 VAL A C 1
ATOM 701 O O . VAL A 1 88 ? -44.981 -5.690 68.339 1.00 96.75 88 VAL A O 1
ATOM 704 N N . SER A 1 89 ? -46.952 -6.600 68.917 1.00 96.38 89 SER A N 1
ATOM 705 C CA . SER A 1 89 ? -47.074 -7.454 67.730 1.00 96.38 89 SER A CA 1
ATOM 706 C C . SER A 1 89 ? -47.096 -6.640 66.425 1.00 96.38 89 SER A C 1
ATOM 708 O O . SER A 1 89 ? -46.379 -6.955 65.472 1.00 96.38 89 SER A O 1
ATOM 710 N N . ASP A 1 90 ? -47.832 -5.525 66.390 1.00 96.50 90 ASP A N 1
ATOM 711 C CA . ASP A 1 90 ? -47.848 -4.608 65.242 1.00 96.50 90 ASP A CA 1
ATOM 712 C C . ASP A 1 90 ? -46.476 -3.956 64.987 1.00 96.50 90 ASP A C 1
ATOM 714 O O . ASP A 1 90 ? -46.117 -3.660 63.845 1.00 96.50 90 ASP A O 1
ATOM 718 N N . LEU A 1 91 ? -45.699 -3.693 66.040 1.00 96.12 91 LEU A N 1
ATOM 719 C CA . LEU A 1 91 ? -44.341 -3.169 65.901 1.00 96.12 91 LEU A CA 1
ATOM 720 C C . LEU A 1 91 ? -43.370 -4.239 65.401 1.00 96.12 91 LEU A C 1
ATOM 722 O O . LEU A 1 91 ? -42.555 -3.932 64.535 1.00 96.12 91 LEU A O 1
ATOM 726 N N . GLU A 1 92 ? -43.468 -5.472 65.895 1.00 96.94 92 GLU A N 1
ATOM 727 C CA . GLU A 1 92 ? -42.645 -6.598 65.442 1.00 96.94 92 GLU A CA 1
ATOM 728 C C . GLU A 1 92 ? -42.849 -6.869 63.949 1.00 96.94 92 GLU A C 1
ATOM 730 O O . GLU A 1 92 ? -41.876 -6.907 63.199 1.00 96.94 92 GLU A O 1
ATOM 735 N N . THR A 1 93 ? -44.101 -6.924 63.485 1.00 96.94 93 THR A N 1
ATOM 736 C CA . THR A 1 93 ? -44.410 -7.127 62.057 1.00 96.94 93 THR A CA 1
ATOM 737 C C . THR A 1 93 ? -43.855 -6.012 61.167 1.00 96.94 93 THR A C 1
ATOM 739 O O . THR A 1 93 ? -43.275 -6.282 60.114 1.00 96.94 93 THR A O 1
ATOM 742 N N . LYS A 1 94 ? -43.970 -4.745 61.591 1.00 96.75 94 LYS A N 1
ATOM 743 C CA . LYS A 1 94 ? -43.371 -3.609 60.869 1.00 96.75 94 LYS A CA 1
ATOM 744 C C . LYS A 1 94 ? -41.849 -3.679 60.844 1.00 96.75 94 LYS A C 1
ATOM 746 O O . LYS A 1 94 ? -41.242 -3.326 59.835 1.00 96.75 94 LYS A O 1
ATOM 751 N N . LEU A 1 95 ? -41.238 -4.112 61.942 1.00 97.12 95 LEU A N 1
ATOM 752 C CA . LEU A 1 95 ? -39.790 -4.208 62.070 1.00 97.12 95 LEU A CA 1
ATOM 753 C C . LEU A 1 95 ? -39.237 -5.343 61.199 1.00 97.12 95 LEU A C 1
ATOM 755 O O . LEU A 1 95 ? -38.212 -5.160 60.544 1.00 97.12 95 LEU A O 1
ATOM 759 N N . ASP A 1 96 ? -39.945 -6.465 61.110 1.00 97.06 96 ASP A N 1
ATOM 760 C CA . ASP A 1 96 ? -39.595 -7.563 60.210 1.00 97.06 96 ASP A CA 1
ATOM 761 C C . ASP A 1 96 ? -39.752 -7.170 58.738 1.00 97.06 96 ASP A C 1
ATOM 763 O O . ASP A 1 96 ? -38.837 -7.400 57.948 1.00 97.06 96 ASP A O 1
ATOM 767 N N . HIS A 1 97 ? -40.825 -6.460 58.379 1.00 96.75 97 HIS A N 1
ATOM 768 C CA . HIS A 1 97 ? -40.973 -5.929 57.023 1.00 96.75 97 HIS A CA 1
ATOM 769 C C . HIS A 1 97 ? -39.866 -4.920 56.668 1.00 96.75 97 HIS A C 1
ATOM 771 O O . HIS A 1 97 ? -39.304 -4.946 55.574 1.00 96.75 97 HIS A O 1
ATOM 777 N N . GLN A 1 98 ? -39.485 -4.051 57.611 1.00 97.12 98 GLN A N 1
ATOM 778 C CA . GLN A 1 98 ? -38.373 -3.123 57.409 1.00 97.12 98 GLN A CA 1
ATOM 779 C C . GLN A 1 98 ? -37.037 -3.859 57.225 1.00 97.12 98 GLN A C 1
ATOM 781 O O . GLN A 1 98 ? -36.217 -3.442 56.401 1.00 97.12 98 GLN A O 1
ATOM 786 N N . ARG A 1 99 ? -36.799 -4.946 57.971 1.00 96.81 99 ARG A N 1
ATOM 787 C CA . ARG A 1 99 ? -35.607 -5.794 57.808 1.00 96.81 99 ARG A CA 1
ATOM 788 C C . ARG A 1 99 ? -35.571 -6.454 56.435 1.00 96.81 99 ARG A C 1
ATOM 790 O O . ARG A 1 99 ? -34.513 -6.454 55.811 1.00 96.81 99 ARG A O 1
ATOM 797 N N . GLU A 1 100 ? -36.705 -6.956 55.958 1.00 97.44 100 GLU A N 1
ATOM 798 C CA . GLU A 1 100 ? -36.834 -7.556 54.628 1.00 97.44 100 GLU A CA 1
ATOM 799 C C . GLU A 1 100 ? -36.496 -6.544 53.525 1.00 97.44 100 GLU A C 1
ATOM 801 O O . GLU A 1 100 ? -35.589 -6.787 52.729 1.00 97.44 100 GLU A O 1
ATOM 806 N N . ILE A 1 101 ? -37.116 -5.357 53.560 1.00 97.25 101 ILE A N 1
ATOM 807 C CA . ILE A 1 101 ? -36.828 -4.262 52.620 1.00 97.25 101 ILE A CA 1
ATOM 808 C C . ILE A 1 101 ? -35.343 -3.878 52.663 1.00 97.25 101 ILE A C 1
ATOM 810 O O . ILE A 1 101 ? -34.703 -3.692 51.628 1.00 97.25 101 ILE A O 1
ATOM 814 N N . THR A 1 102 ? -34.774 -3.759 53.865 1.00 96.81 102 THR A N 1
ATOM 815 C CA . THR A 1 102 ? -33.359 -3.399 54.032 1.00 96.81 102 THR A CA 1
ATOM 816 C C . THR A 1 102 ? -32.446 -4.456 53.409 1.00 96.81 102 THR A C 1
ATOM 818 O O . THR A 1 102 ? -31.487 -4.104 52.724 1.00 96.81 102 THR A O 1
ATOM 821 N N . SER A 1 103 ? -32.755 -5.740 53.602 1.00 97.31 103 SER A N 1
ATOM 822 C CA . SER A 1 103 ? -32.009 -6.845 52.998 1.00 97.31 103 SER A CA 1
ATOM 823 C C . SER A 1 103 ? -32.109 -6.828 51.471 1.00 97.31 103 SER A C 1
ATOM 825 O O . SER A 1 103 ? -31.099 -6.999 50.789 1.00 97.31 103 SER A O 1
ATOM 827 N N . GLU A 1 104 ? -33.299 -6.580 50.922 1.00 97.81 104 GLU A N 1
ATOM 828 C CA . GLU A 1 104 ? -33.513 -6.501 49.474 1.00 97.81 104 GLU A CA 1
ATOM 829 C C . GLU A 1 104 ? -32.699 -5.359 48.847 1.00 97.81 104 GLU A C 1
ATOM 831 O O . GLU A 1 104 ? -31.986 -5.562 47.861 1.00 97.81 104 GLU A O 1
ATOM 836 N N . TYR A 1 105 ? -32.735 -4.163 49.443 1.00 97.25 105 TYR A N 1
ATOM 837 C CA . TYR A 1 105 ? -31.945 -3.031 48.956 1.00 97.25 105 TYR A CA 1
ATOM 838 C C . TYR A 1 105 ? -30.438 -3.258 49.092 1.00 97.25 105 TYR A C 1
ATOM 840 O O . TYR A 1 105 ? -29.686 -2.837 48.216 1.00 97.25 105 TYR A O 1
ATOM 848 N N . GLN A 1 106 ? -29.980 -3.946 50.141 1.00 97.62 106 GLN A N 1
ATOM 849 C CA . GLN A 1 106 ? -28.569 -4.318 50.277 1.00 97.62 106 GLN A CA 1
ATOM 850 C C . GLN A 1 106 ? -28.119 -5.308 49.198 1.00 97.62 106 GLN A C 1
ATOM 852 O O . GLN A 1 106 ? -26.996 -5.192 48.709 1.00 97.62 106 GLN A O 1
ATOM 857 N N . MET A 1 107 ? -28.973 -6.259 48.806 1.00 97.38 107 MET A N 1
ATOM 858 C CA . MET A 1 107 ? -28.682 -7.154 47.681 1.00 97.38 107 MET A CA 1
ATOM 859 C C . MET A 1 107 ? -28.603 -6.383 46.364 1.00 97.38 107 MET A C 1
ATOM 861 O O . MET A 1 107 ? -27.591 -6.479 45.675 1.00 97.38 107 MET A O 1
ATOM 865 N N . LYS A 1 108 ? -29.606 -5.549 46.067 1.00 97.62 108 LYS A N 1
ATOM 866 C CA . LYS A 1 108 ? -29.626 -4.719 44.851 1.00 97.62 108 LYS A CA 1
ATOM 867 C C . LYS A 1 108 ? -28.424 -3.779 44.761 1.00 97.62 108 LYS A C 1
ATOM 869 O O . LYS A 1 108 ? -27.883 -3.581 43.679 1.00 97.62 108 LYS A O 1
ATOM 874 N N . LEU A 1 109 ? -27.988 -3.213 45.889 1.00 97.12 109 LEU A N 1
ATOM 875 C CA . LEU A 1 109 ? -26.796 -2.368 45.941 1.00 97.12 109 LEU A CA 1
ATOM 876 C C . LEU A 1 109 ? -25.540 -3.156 45.548 1.00 97.12 109 LEU A C 1
ATOM 878 O O . LEU A 1 109 ? -24.769 -2.687 44.718 1.00 97.12 109 LEU A O 1
ATOM 882 N N . LYS A 1 110 ? -25.360 -4.362 46.100 1.00 97.69 110 LYS A N 1
ATOM 883 C CA . LYS A 1 110 ? -24.220 -5.225 45.763 1.00 97.69 110 LYS A CA 1
ATOM 884 C C . LYS A 1 110 ? -24.237 -5.666 44.303 1.00 97.69 110 LYS A C 1
ATOM 886 O O . LYS A 1 110 ? -23.189 -5.672 43.669 1.00 97.69 110 LYS A O 1
ATOM 891 N N . GLU A 1 111 ? -25.402 -6.026 43.771 1.00 97.69 111 GLU A N 1
ATOM 892 C CA . GLU A 1 111 ? -25.552 -6.376 42.352 1.00 97.69 111 GLU A CA 1
ATOM 893 C C . GLU A 1 111 ? -25.161 -5.197 41.454 1.00 97.69 111 GLU A C 1
ATOM 895 O O . GLU A 1 111 ? -24.330 -5.357 40.565 1.00 97.69 111 GLU A O 1
ATOM 900 N N . ALA A 1 112 ? -25.657 -3.992 41.752 1.00 97.00 112 ALA A N 1
ATOM 901 C CA . ALA A 1 112 ? -25.302 -2.787 41.007 1.00 97.00 112 ALA A CA 1
ATOM 902 C C . ALA A 1 112 ? -23.806 -2.432 41.115 1.00 97.00 112 ALA A C 1
ATOM 904 O O . ALA A 1 112 ? -23.213 -1.949 40.151 1.00 97.00 112 ALA A O 1
ATOM 905 N N . GLU A 1 113 ? -23.171 -2.666 42.268 1.00 97.44 113 GLU A N 1
ATOM 906 C CA . GLU A 1 113 ? -21.725 -2.473 42.441 1.00 97.44 113 GLU A CA 1
ATOM 907 C C . GLU A 1 113 ? -20.903 -3.442 41.584 1.00 97.44 113 GLU A C 1
ATOM 909 O O . GLU A 1 113 ? -19.905 -3.022 40.994 1.00 97.44 113 GLU A O 1
ATOM 914 N N . ILE A 1 114 ? -21.331 -4.705 41.488 1.00 97.62 114 ILE A N 1
ATOM 915 C CA . ILE A 1 114 ? -20.697 -5.717 40.632 1.00 97.62 114 ILE A CA 1
ATOM 916 C C . ILE A 1 114 ? -20.865 -5.338 39.158 1.00 97.62 114 ILE A C 1
ATOM 918 O O . ILE A 1 114 ? -19.874 -5.265 38.435 1.00 97.62 114 ILE A O 1
ATOM 922 N N . GLU A 1 115 ? -22.088 -5.017 38.725 1.00 97.38 115 GLU A N 1
ATOM 923 C CA . GLU A 1 115 ? -22.356 -4.604 37.341 1.00 97.38 115 GLU A CA 1
ATOM 924 C C . GLU A 1 115 ? -21.552 -3.360 36.950 1.00 97.38 115 GLU A C 1
ATOM 926 O O . GLU A 1 115 ? -20.994 -3.296 35.853 1.00 97.38 115 GLU A O 1
ATOM 931 N N . ARG A 1 116 ? -21.441 -2.380 37.857 1.00 97.12 116 ARG A N 1
ATOM 932 C CA . ARG A 1 116 ? -20.607 -1.195 37.639 1.00 97.12 116 ARG A CA 1
ATOM 933 C C . ARG A 1 116 ? -19.142 -1.575 37.433 1.00 97.12 116 ARG A C 1
ATOM 935 O O . ARG A 1 116 ? -18.527 -1.056 36.506 1.00 97.12 116 ARG A O 1
ATOM 942 N N . GLY A 1 117 ? -18.598 -2.468 38.261 1.00 97.88 117 GLY A N 1
ATOM 943 C CA . GLY A 1 117 ? -17.218 -2.941 38.128 1.00 97.88 117 GLY A CA 1
ATOM 944 C C . GLY A 1 117 ? -16.963 -3.650 36.794 1.00 97.88 117 GLY A C 1
ATOM 945 O O . GLY A 1 117 ? -15.970 -3.369 36.126 1.00 97.88 117 GLY A O 1
ATOM 946 N N . ASP A 1 118 ? -17.893 -4.500 36.358 1.00 97.75 118 ASP A N 1
ATOM 947 C CA . ASP A 1 118 ? -17.799 -5.197 35.070 1.00 97.75 118 ASP A CA 1
ATOM 948 C C . ASP A 1 118 ? -17.839 -4.225 33.882 1.00 97.75 118 ASP A C 1
ATOM 950 O O . ASP A 1 118 ? -17.119 -4.401 32.894 1.00 97.75 118 ASP A O 1
ATOM 954 N N . VAL A 1 119 ? -18.682 -3.190 33.957 1.00 97.19 119 VAL A N 1
ATOM 955 C CA . VAL A 1 119 ? -18.758 -2.141 32.931 1.00 97.19 119 VAL A CA 1
ATOM 956 C C . VAL A 1 119 ? -17.486 -1.294 32.914 1.00 97.19 119 VAL A C 1
ATOM 958 O O . VAL A 1 119 ? -16.982 -1.004 31.830 1.00 97.19 119 VAL A O 1
ATOM 961 N N . GLU A 1 120 ? -16.939 -0.932 34.077 1.00 97.69 120 GLU A N 1
ATOM 962 C CA . GLU A 1 120 ? -15.665 -0.208 34.187 1.00 97.69 120 GLU A CA 1
ATOM 963 C C . GLU A 1 120 ? -14.514 -1.013 33.562 1.00 97.69 120 GLU A C 1
ATOM 965 O O . GLU A 1 120 ? -13.766 -0.469 32.750 1.00 97.69 120 GLU A O 1
ATOM 970 N N . HIS A 1 121 ? -14.429 -2.319 33.838 1.00 97.25 121 HIS A N 1
ATOM 971 C CA . HIS A 1 121 ? -13.416 -3.190 33.234 1.00 97.25 121 HIS A CA 1
ATOM 972 C C . HIS A 1 121 ? -13.565 -3.287 31.709 1.00 97.25 121 HIS A C 1
ATOM 974 O O . HIS A 1 121 ? -12.588 -3.152 30.974 1.00 97.25 121 HIS A O 1
ATOM 980 N N . LYS A 1 122 ? -14.791 -3.491 31.205 1.00 97.38 122 LYS A N 1
ATOM 981 C CA . LYS A 1 122 ? -15.054 -3.534 29.754 1.00 97.38 122 LYS A CA 1
ATOM 982 C C . LYS A 1 122 ? -14.718 -2.213 29.067 1.00 97.38 122 LYS A C 1
ATOM 984 O O . LYS A 1 122 ? -14.244 -2.216 27.934 1.00 97.38 122 LYS A O 1
ATOM 989 N N . LEU A 1 123 ? -14.973 -1.087 29.734 1.00 97.19 123 LEU A N 1
ATOM 990 C CA . LEU A 1 123 ? -14.620 0.232 29.220 1.00 97.19 123 LEU A CA 1
ATOM 991 C C . LEU A 1 123 ? -13.099 0.398 29.128 1.00 97.19 123 LEU A C 1
ATOM 993 O O . LEU A 1 123 ? -12.606 0.885 28.115 1.00 97.19 123 LEU A O 1
ATOM 997 N N . GLU A 1 124 ? -12.359 -0.026 30.153 1.00 97.94 124 GLU A N 1
ATOM 998 C CA . GLU A 1 124 ? -10.894 0.029 30.159 1.00 97.94 124 GLU A CA 1
ATOM 999 C C . GLU A 1 124 ? -10.281 -0.853 29.059 1.00 97.94 124 GLU A C 1
ATOM 1001 O O . GLU A 1 124 ? -9.398 -0.405 28.323 1.00 97.94 124 GLU A O 1
ATOM 1006 N N . GLU A 1 125 ? -10.798 -2.071 28.883 1.00 98.00 125 GLU A N 1
ATOM 1007 C CA . GLU A 1 125 ? -10.390 -2.980 27.808 1.00 98.00 125 GLU A CA 1
ATOM 1008 C C . GLU A 1 125 ? -10.669 -2.376 26.423 1.00 98.00 125 GLU A C 1
ATOM 1010 O O . GLU A 1 125 ? -9.771 -2.310 25.583 1.00 98.00 125 GLU A O 1
ATOM 1015 N N . SER A 1 126 ? -11.867 -1.824 26.214 1.00 97.25 126 SER A N 1
ATOM 1016 C CA . SER A 1 126 ? -12.240 -1.180 24.950 1.00 97.25 126 SER A CA 1
ATOM 1017 C C . SER A 1 126 ? -11.388 0.057 24.636 1.00 97.25 126 SER A C 1
ATOM 1019 O O . SER A 1 126 ? -10.991 0.253 23.486 1.00 97.25 126 SER A O 1
ATOM 1021 N N . LEU A 1 127 ? -11.049 0.874 25.640 1.00 97.81 127 LEU A N 1
ATOM 1022 C CA . LEU A 1 127 ? -10.149 2.021 25.465 1.00 97.81 127 LEU A CA 1
ATOM 1023 C C . LEU A 1 127 ? -8.732 1.582 25.083 1.00 97.81 127 LEU A C 1
ATOM 1025 O O . LEU A 1 127 ? -8.080 2.232 24.262 1.00 97.81 127 LEU A O 1
ATOM 1029 N N . LYS A 1 128 ? -8.254 0.470 25.649 1.00 97.62 128 LYS A N 1
ATOM 1030 C CA . LYS A 1 128 ? -6.954 -0.099 25.295 1.00 97.62 128 LYS A CA 1
ATOM 1031 C C . LYS A 1 128 ? -6.941 -0.605 23.851 1.00 97.62 128 LYS A C 1
ATOM 1033 O O . LYS A 1 128 ? -6.030 -0.255 23.102 1.00 97.62 128 LYS A O 1
ATOM 1038 N N . GLU A 1 129 ? -7.962 -1.359 23.446 1.00 97.38 129 GLU A N 1
ATOM 1039 C CA . GLU A 1 129 ? -8.124 -1.820 22.061 1.00 97.38 129 GLU A CA 1
ATOM 1040 C C . GLU A 1 129 ? -8.207 -0.647 21.076 1.00 97.38 129 GLU A C 1
ATOM 1042 O O . GLU A 1 129 ? -7.561 -0.671 20.027 1.00 97.38 129 GLU A O 1
ATOM 1047 N N . GLN A 1 130 ? -8.942 0.416 21.424 1.00 97.81 130 GLN A N 1
ATOM 1048 C CA . GLN A 1 130 ? -9.011 1.630 20.611 1.00 97.81 130 GLN A CA 1
ATOM 1049 C C . GLN A 1 130 ? -7.623 2.258 20.420 1.00 97.81 130 GLN A C 1
ATOM 1051 O O . GLN A 1 130 ? -7.263 2.607 19.295 1.00 97.81 130 GLN A O 1
ATOM 1056 N N . GLY A 1 131 ? -6.826 2.372 21.487 1.00 98.19 131 GLY A N 1
ATOM 1057 C CA . GLY A 1 131 ? -5.467 2.913 21.404 1.00 98.19 131 GLY A CA 1
ATOM 1058 C C . GLY A 1 131 ? -4.533 2.065 20.533 1.00 98.19 131 GLY A C 1
ATOM 1059 O O . GLY A 1 131 ? -3.743 2.603 19.752 1.00 98.19 131 GLY A O 1
ATOM 1060 N N . GLU A 1 132 ? -4.636 0.737 20.616 1.00 97.62 132 GLU A N 1
ATOM 1061 C CA . GLU A 1 132 ? -3.874 -0.182 19.761 1.00 97.62 132 GLU A CA 1
ATOM 1062 C C . GLU A 1 132 ? -4.284 -0.060 18.285 1.00 97.62 132 GLU A C 1
ATOM 1064 O O . GLU A 1 132 ? -3.418 0.017 17.407 1.00 97.62 132 GLU A O 1
ATOM 1069 N N . LEU A 1 133 ? -5.588 0.034 18.006 1.00 97.50 133 LEU A N 1
ATOM 1070 C CA . LEU A 1 133 ? -6.116 0.247 16.657 1.00 97.50 133 LEU A CA 1
ATOM 1071 C C . LEU A 1 133 ? -5.689 1.599 16.078 1.00 97.50 133 LEU A C 1
ATOM 1073 O O . LEU A 1 133 ? -5.275 1.657 14.921 1.00 97.50 133 LEU A O 1
ATOM 1077 N N . GLU A 1 134 ? -5.735 2.680 16.860 1.00 98.06 134 GLU A N 1
ATOM 1078 C CA . GLU A 1 134 ? -5.268 4.004 16.428 1.00 98.06 134 GLU A CA 1
ATOM 1079 C C . GLU A 1 134 ? -3.780 3.987 16.059 1.00 98.06 134 GLU A C 1
ATOM 1081 O O . GLU A 1 134 ? -3.389 4.557 15.034 1.00 98.06 134 GLU A O 1
ATOM 1086 N N . LYS A 1 135 ? -2.956 3.273 16.836 1.00 98.00 135 LYS A N 1
ATOM 1087 C CA . LYS A 1 135 ? -1.532 3.100 16.538 1.00 98.00 135 LYS A CA 1
ATOM 1088 C C . LYS A 1 135 ? -1.313 2.355 15.218 1.00 98.00 135 LYS A C 1
ATOM 1090 O O . LYS A 1 135 ? -0.571 2.846 14.368 1.00 98.00 135 LYS A O 1
ATOM 1095 N N . GLN A 1 136 ? -2.000 1.229 15.009 1.00 97.56 136 GLN A N 1
ATOM 1096 C CA . GLN A 1 136 ? -1.930 0.473 13.748 1.00 97.56 136 GLN A CA 1
ATOM 1097 C C . GLN A 1 136 ? -2.388 1.315 12.549 1.00 97.56 136 GLN A C 1
ATOM 1099 O O . GLN A 1 136 ? -1.800 1.253 11.468 1.00 97.56 136 GLN A O 1
ATOM 1104 N N . LEU A 1 137 ? -3.427 2.136 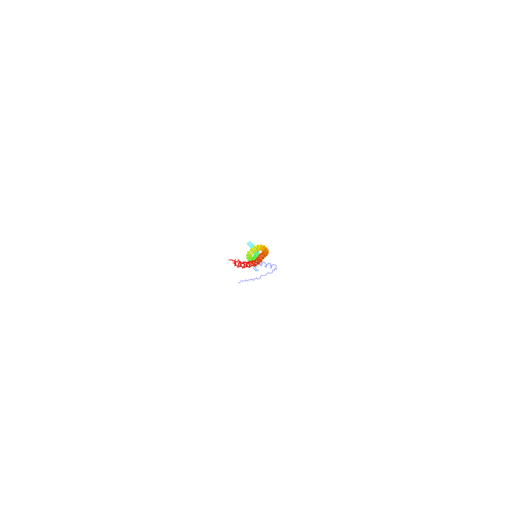12.731 1.00 97.62 137 LEU A N 1
ATOM 1105 C CA . LEU A 1 137 ? -3.938 3.028 11.692 1.00 97.62 137 LEU A CA 1
ATOM 1106 C C . LEU A 1 137 ? -2.890 4.086 11.315 1.00 97.62 137 LEU A C 1
ATOM 1108 O O . LEU A 1 137 ? -2.710 4.382 10.131 1.00 97.62 137 LEU A O 1
ATOM 1112 N N . ASN A 1 138 ? -2.165 4.627 12.295 1.00 97.62 138 ASN A N 1
ATOM 1113 C CA . ASN A 1 138 ? -1.101 5.589 12.034 1.00 97.62 138 ASN A CA 1
ATOM 1114 C C . ASN A 1 138 ? 0.099 4.950 11.308 1.00 97.62 138 ASN A C 1
ATOM 1116 O O . ASN A 1 138 ? 0.548 5.485 10.297 1.00 97.62 138 ASN A O 1
ATOM 1120 N N . GLU A 1 139 ? 0.541 3.765 11.738 1.00 97.62 139 GLU A N 1
ATOM 1121 C CA . GLU A 1 139 ? 1.609 3.001 11.066 1.00 97.62 139 GLU A CA 1
ATOM 1122 C C . GLU A 1 139 ? 1.246 2.668 9.603 1.00 97.62 139 GLU A C 1
ATOM 1124 O O . GLU A 1 139 ? 2.066 2.809 8.686 1.00 97.62 139 GLU A O 1
ATOM 1129 N N . MET A 1 140 ? -0.013 2.293 9.343 1.00 96.88 140 MET A N 1
ATOM 1130 C CA . MET A 1 140 ? -0.509 2.068 7.981 1.00 96.88 140 MET A CA 1
ATOM 1131 C C . MET A 1 140 ? -0.521 3.347 7.138 1.00 96.88 140 MET A C 1
ATOM 1133 O O . MET A 1 140 ? -0.191 3.295 5.951 1.00 96.88 140 MET A O 1
ATOM 1137 N N . ARG A 1 141 ? -0.876 4.501 7.719 1.00 97.38 141 ARG A N 1
ATOM 1138 C CA . ARG A 1 141 ? -0.840 5.797 7.018 1.00 97.38 141 ARG A CA 1
ATOM 1139 C C . ARG A 1 141 ? 0.582 6.190 6.624 1.00 97.38 141 ARG A C 1
ATOM 1141 O O . ARG A 1 141 ? 0.790 6.596 5.484 1.00 97.38 141 ARG A O 1
ATOM 1148 N N . GLU A 1 142 ? 1.549 6.025 7.523 1.00 97.81 142 GLU A N 1
ATOM 1149 C CA . GLU A 1 142 ? 2.967 6.302 7.250 1.00 97.81 142 GLU A CA 1
ATOM 1150 C C . GLU A 1 142 ? 3.527 5.388 6.150 1.00 97.81 142 GLU A C 1
ATOM 1152 O O . GLU A 1 142 ? 4.203 5.844 5.221 1.00 97.81 142 GLU A O 1
ATOM 1157 N N . THR A 1 143 ? 3.176 4.101 6.199 1.00 97.38 143 THR A N 1
ATOM 1158 C CA . THR A 1 143 ? 3.546 3.127 5.162 1.00 97.38 143 THR A CA 1
ATOM 1159 C C . THR A 1 143 ? 2.937 3.497 3.809 1.00 97.38 143 THR A C 1
ATOM 1161 O O . THR A 1 143 ? 3.614 3.457 2.781 1.00 97.38 143 THR A O 1
ATOM 1164 N N . LEU A 1 144 ? 1.662 3.892 3.790 1.00 97.38 144 LEU A N 1
ATOM 1165 C CA . LEU A 1 144 ? 0.970 4.312 2.574 1.00 97.38 144 LEU A CA 1
ATOM 1166 C C . LEU A 1 144 ? 1.605 5.566 1.964 1.00 97.38 144 LEU A C 1
ATOM 1168 O O . LEU A 1 144 ? 1.751 5.640 0.745 1.00 97.38 144 LEU A O 1
ATOM 1172 N N . GLU A 1 145 ? 2.016 6.527 2.788 1.00 97.62 145 GLU A N 1
ATOM 1173 C CA . GLU A 1 145 ? 2.685 7.735 2.308 1.00 97.62 145 GLU A CA 1
ATOM 1174 C C . GLU A 1 145 ? 4.072 7.425 1.733 1.00 97.62 145 GLU A C 1
ATOM 1176 O O . GLU A 1 145 ? 4.410 7.880 0.640 1.00 97.62 145 GLU A O 1
ATOM 1181 N N . THR A 1 146 ? 4.827 6.544 2.391 1.00 97.81 146 THR A N 1
ATOM 1182 C CA . THR A 1 146 ? 6.118 6.058 1.886 1.00 97.81 146 THR A CA 1
ATOM 1183 C C . THR A 1 146 ? 5.952 5.328 0.548 1.00 97.81 146 THR A C 1
ATOM 1185 O O . THR A 1 146 ? 6.704 5.569 -0.396 1.00 97.81 146 THR A O 1
ATOM 1188 N N . ASN A 1 147 ? 4.922 4.487 0.418 1.00 97.19 147 ASN A N 1
ATOM 1189 C CA . ASN A 1 147 ? 4.613 3.792 -0.831 1.00 97.19 147 ASN A CA 1
ATOM 1190 C C . ASN A 1 147 ? 4.227 4.761 -1.957 1.00 97.19 147 ASN A C 1
ATOM 1192 O O . ASN A 1 147 ? 4.628 4.550 -3.100 1.00 97.19 147 ASN A O 1
ATOM 1196 N N . LYS A 1 148 ? 3.482 5.836 -1.668 1.00 97.88 148 LYS A N 1
ATOM 1197 C CA . LYS A 1 148 ? 3.179 6.872 -2.671 1.00 97.88 148 LYS A CA 1
ATOM 1198 C C . LYS A 1 148 ? 4.437 7.578 -3.160 1.00 97.88 148 LYS A C 1
ATOM 1200 O O . LYS A 1 148 ? 4.578 7.763 -4.368 1.00 97.88 148 LYS A O 1
ATOM 1205 N N . LEU A 1 149 ? 5.338 7.952 -2.249 1.00 97.00 149 LEU A N 1
ATOM 1206 C CA . LEU A 1 149 ? 6.619 8.566 -2.609 1.00 97.00 149 LEU A CA 1
ATOM 1207 C C . LEU A 1 149 ? 7.427 7.625 -3.508 1.00 97.00 149 LEU A C 1
ATOM 1209 O O . LEU A 1 149 ? 7.865 8.030 -4.582 1.00 97.00 149 LEU A O 1
ATOM 1213 N N . LEU A 1 150 ? 7.509 6.344 -3.139 1.00 97.19 150 LEU A N 1
ATOM 1214 C CA . LEU A 1 150 ? 8.195 5.327 -3.933 1.00 97.19 150 LEU A CA 1
ATOM 1215 C C . LEU A 1 150 ? 7.580 5.159 -5.334 1.00 97.19 150 LEU A C 1
ATOM 1217 O O . LEU A 1 150 ? 8.304 5.071 -6.324 1.00 97.19 150 LEU A O 1
ATOM 1221 N N . ILE A 1 151 ? 6.247 5.143 -5.445 1.00 97.75 151 ILE A N 1
ATOM 1222 C CA . ILE A 1 151 ? 5.551 5.098 -6.741 1.00 97.75 151 ILE A CA 1
ATOM 1223 C C . ILE A 1 151 ? 5.884 6.337 -7.581 1.00 97.75 151 ILE A C 1
ATOM 1225 O O . ILE A 1 151 ? 6.113 6.201 -8.784 1.00 97.75 151 ILE A O 1
ATOM 1229 N N . SER A 1 152 ? 5.935 7.525 -6.971 1.00 97.56 152 SER A N 1
ATOM 1230 C CA . SER A 1 152 ? 6.320 8.763 -7.660 1.00 97.56 152 SER A CA 1
ATOM 1231 C C . SER A 1 152 ? 7.742 8.672 -8.213 1.00 97.56 152 SER A C 1
ATOM 1233 O O . SER A 1 152 ? 7.952 8.927 -9.397 1.00 97.56 152 SER A O 1
ATOM 1235 N N . GLU A 1 153 ? 8.700 8.214 -7.404 1.00 97.19 153 GLU A N 1
ATOM 1236 C CA . GLU A 1 153 ? 10.086 8.019 -7.843 1.00 97.19 153 GLU A CA 1
ATOM 1237 C C . GLU A 1 153 ? 10.197 7.007 -8.989 1.00 97.19 153 GLU A C 1
ATOM 1239 O O . GLU A 1 153 ? 10.929 7.228 -9.957 1.00 97.19 153 GLU A O 1
ATOM 1244 N N . TYR A 1 154 ? 9.476 5.883 -8.911 1.00 97.88 154 TYR A N 1
ATOM 1245 C CA . TYR A 1 154 ? 9.468 4.898 -9.994 1.00 97.88 154 TYR A CA 1
ATOM 1246 C C . TYR A 1 154 ? 8.838 5.445 -11.268 1.00 97.88 154 TYR A C 1
ATOM 1248 O O . TYR A 1 154 ? 9.307 5.115 -12.356 1.00 97.88 154 TYR A O 1
ATOM 1256 N N . LYS A 1 155 ? 7.807 6.285 -11.152 1.00 98.06 155 LYS A N 1
ATOM 1257 C CA . LYS A 1 155 ? 7.192 6.944 -12.301 1.00 98.06 155 LYS A CA 1
ATOM 1258 C C . LYS A 1 155 ? 8.182 7.886 -12.984 1.00 98.06 155 LYS A C 1
ATOM 1260 O O . LYS A 1 155 ? 8.385 7.760 -14.185 1.00 98.06 155 LYS A O 1
ATOM 1265 N N . GLU A 1 156 ? 8.880 8.727 -12.223 1.00 97.44 156 GLU A N 1
ATOM 1266 C CA . GLU A 1 156 ? 9.926 9.612 -12.756 1.00 97.44 156 GLU A CA 1
ATOM 1267 C C . GLU A 1 156 ? 11.079 8.828 -13.405 1.00 97.44 156 GLU A C 1
ATOM 1269 O O . GLU A 1 156 ? 11.542 9.156 -14.502 1.00 97.44 156 GLU A O 1
ATOM 1274 N N . LYS A 1 157 ? 11.528 7.735 -12.774 1.00 97.56 157 LYS A N 1
ATOM 1275 C CA . LYS A 1 157 ? 12.537 6.835 -13.361 1.00 97.56 157 LYS A CA 1
ATOM 1276 C C . LYS A 1 157 ? 12.048 6.187 -14.656 1.00 97.56 157 LYS A C 1
ATOM 1278 O O . LYS A 1 157 ? 12.821 6.048 -15.598 1.00 97.56 157 LYS A O 1
ATOM 1283 N N . ASN A 1 158 ? 10.781 5.797 -14.729 1.00 97.25 158 ASN A N 1
ATOM 1284 C CA . ASN A 1 158 ? 10.211 5.218 -15.941 1.00 97.25 158 ASN A CA 1
ATOM 1285 C C . ASN A 1 158 ? 10.103 6.270 -17.058 1.00 97.25 158 ASN A C 1
ATOM 1287 O O . ASN A 1 158 ? 10.506 6.007 -18.185 1.00 97.25 158 ASN A O 1
ATOM 1291 N N . ASP A 1 159 ? 9.673 7.490 -16.736 1.00 97.56 159 ASP A N 1
ATOM 1292 C CA . ASP A 1 159 ? 9.589 8.594 -17.697 1.00 97.56 159 ASP A CA 1
ATOM 1293 C C . ASP A 1 159 ? 10.972 8.960 -18.263 1.00 97.56 159 ASP A C 1
ATOM 1295 O O . ASP A 1 159 ? 11.133 9.134 -19.474 1.00 97.56 159 ASP A O 1
ATOM 1299 N N . THR A 1 160 ? 12.005 8.999 -17.415 1.00 96.56 160 THR A N 1
ATOM 1300 C CA . THR A 1 160 ? 13.390 9.229 -17.864 1.00 96.56 160 THR A CA 1
ATOM 1301 C C . THR A 1 160 ? 13.925 8.083 -18.725 1.00 96.56 160 THR A C 1
ATOM 1303 O O . THR A 1 160 ? 14.548 8.344 -19.758 1.00 96.56 160 THR A O 1
ATOM 1306 N N . LEU A 1 161 ? 13.652 6.825 -18.359 1.00 96.38 161 LEU A N 1
ATOM 1307 C CA . LEU A 1 161 ? 14.015 5.659 -19.169 1.00 96.38 161 LEU A CA 1
ATOM 1308 C C . LEU A 1 161 ? 13.292 5.655 -20.519 1.00 96.38 161 LEU A C 1
ATOM 1310 O O . LEU A 1 161 ? 13.942 5.446 -21.538 1.00 96.38 161 LEU A O 1
ATOM 1314 N N . ASN A 1 162 ? 11.994 5.959 -20.563 1.00 96.31 162 ASN A N 1
ATOM 1315 C CA . ASN A 1 162 ? 11.237 6.080 -21.812 1.00 96.31 162 ASN A CA 1
ATOM 1316 C C . ASN A 1 162 ? 11.781 7.207 -22.696 1.00 96.31 162 ASN A C 1
ATOM 1318 O O . ASN A 1 162 ? 11.920 7.036 -23.910 1.00 96.31 162 ASN A O 1
ATOM 1322 N N . GLY A 1 163 ? 12.162 8.338 -22.096 1.00 97.12 163 GLY A N 1
ATOM 1323 C CA . GLY A 1 163 ? 12.853 9.413 -22.804 1.00 97.12 163 GLY A CA 1
ATOM 1324 C C . GLY A 1 163 ? 14.191 8.959 -23.399 1.00 97.12 163 GLY A C 1
ATOM 1325 O O . GLY A 1 163 ? 14.511 9.302 -24.537 1.00 97.12 163 GLY A O 1
ATOM 1326 N N . LEU A 1 164 ? 14.963 8.151 -22.668 1.00 95.88 164 LEU A N 1
ATOM 1327 C CA . LEU A 1 164 ? 16.232 7.601 -23.146 1.00 95.88 164 LEU A CA 1
ATOM 1328 C C . LEU A 1 164 ? 16.036 6.557 -24.256 1.00 95.88 164 LEU A C 1
ATOM 1330 O O . LEU A 1 164 ? 16.745 6.601 -25.257 1.00 95.88 164 LEU A O 1
ATOM 1334 N N . VAL A 1 165 ? 15.057 5.662 -24.115 1.00 97.06 165 VAL A N 1
ATOM 1335 C CA . VAL A 1 165 ? 14.684 4.676 -25.142 1.00 97.06 165 VAL A CA 1
ATOM 1336 C C . VAL A 1 165 ? 14.277 5.378 -26.431 1.00 97.06 165 VAL A C 1
ATOM 1338 O O . VAL A 1 165 ? 14.756 5.008 -27.497 1.00 97.06 165 VAL A O 1
ATOM 1341 N N . THR A 1 166 ? 13.477 6.443 -26.336 1.00 96.81 166 THR A N 1
ATOM 1342 C CA . THR A 1 166 ? 13.080 7.245 -27.502 1.00 96.81 166 THR A CA 1
ATOM 1343 C C . THR A 1 166 ? 14.303 7.833 -28.213 1.00 96.81 166 THR A C 1
ATOM 1345 O O . THR A 1 166 ? 14.400 7.739 -29.432 1.00 96.81 166 THR A O 1
ATOM 1348 N N . LYS A 1 167 ? 15.281 8.370 -27.467 1.00 96.06 167 LYS A N 1
ATOM 1349 C CA . LYS A 1 167 ? 16.541 8.876 -28.048 1.00 96.06 167 LYS A CA 1
ATOM 1350 C C . LYS A 1 167 ? 17.384 7.778 -28.703 1.00 96.06 167 LYS A C 1
ATOM 1352 O O . LYS A 1 167 ? 18.009 8.008 -29.733 1.00 96.06 167 LYS A O 1
ATOM 1357 N N . TYR A 1 168 ? 17.436 6.584 -28.117 1.00 96.12 168 TYR A N 1
ATOM 1358 C CA . TYR A 1 168 ? 18.147 5.467 -28.740 1.00 96.12 168 TYR A CA 1
ATOM 1359 C C . TYR A 1 168 ? 17.444 4.965 -29.996 1.00 96.12 168 TYR A C 1
ATOM 1361 O O . TYR A 1 168 ? 18.126 4.617 -30.955 1.00 96.12 168 TYR A O 1
ATOM 1369 N N . GLN A 1 169 ? 16.110 4.976 -30.015 1.00 96.38 169 GLN A N 1
ATOM 1370 C CA . GLN A 1 169 ? 15.345 4.649 -31.210 1.00 96.38 169 GLN A CA 1
ATOM 1371 C C . GLN A 1 169 ? 15.659 5.633 -32.339 1.00 96.38 169 GLN A C 1
ATOM 1373 O O . GLN A 1 169 ? 15.976 5.196 -33.438 1.00 96.38 169 GLN A O 1
ATOM 1378 N N . THR A 1 170 ? 15.695 6.942 -32.058 1.00 96.19 170 THR A N 1
ATOM 1379 C CA . THR A 1 170 ? 16.065 7.935 -33.080 1.00 96.19 170 THR A CA 1
ATOM 1380 C C . THR A 1 170 ? 17.484 7.721 -33.603 1.00 96.19 170 THR A C 1
ATOM 1382 O O . THR A 1 170 ? 17.696 7.780 -34.807 1.00 96.19 170 THR A O 1
ATOM 1385 N N . TYR A 1 171 ? 18.453 7.397 -32.737 1.00 95.25 171 TYR A N 1
ATOM 1386 C CA . TYR A 1 171 ? 19.810 7.075 -33.196 1.00 95.25 171 TYR A CA 1
ATOM 1387 C C . TYR A 1 171 ? 19.877 5.790 -34.025 1.00 95.25 171 TYR A C 1
ATOM 1389 O O . TYR A 1 171 ? 20.695 5.699 -34.938 1.00 95.25 171 TYR A O 1
ATOM 1397 N N . ALA A 1 172 ? 19.060 4.784 -33.707 1.00 95.81 172 ALA A N 1
ATOM 1398 C CA . ALA A 1 172 ? 18.976 3.563 -34.501 1.00 95.81 172 ALA A CA 1
ATOM 1399 C C . ALA A 1 172 ? 18.414 3.862 -35.898 1.00 95.81 172 ALA A C 1
ATOM 1401 O O . ALA A 1 172 ? 19.031 3.472 -36.889 1.00 95.81 172 ALA A O 1
ATOM 1402 N N . ASP A 1 173 ? 17.323 4.628 -35.968 1.00 95.81 173 ASP A N 1
ATOM 1403 C CA . ASP A 1 173 ? 16.691 5.036 -37.224 1.00 95.81 173 ASP A CA 1
ATOM 1404 C C . ASP A 1 173 ? 17.653 5.887 -38.082 1.00 95.81 173 ASP A C 1
ATOM 1406 O O . ASP A 1 173 ? 17.812 5.635 -39.277 1.00 95.81 173 ASP A O 1
ATOM 1410 N N . GLU A 1 174 ? 18.360 6.850 -37.478 1.00 96.19 174 GLU A N 1
ATOM 1411 C CA . GLU A 1 174 ? 19.393 7.655 -38.150 1.00 96.19 174 GLU A CA 1
ATOM 1412 C C . GLU A 1 174 ? 20.552 6.793 -38.673 1.00 96.19 174 GLU A C 1
ATOM 1414 O O . GLU A 1 174 ? 21.044 7.005 -39.781 1.00 96.19 174 GLU A O 1
ATOM 1419 N N . ASN A 1 175 ? 21.000 5.801 -37.899 1.00 95.62 175 ASN A N 1
ATOM 1420 C CA . ASN A 1 175 ? 22.077 4.904 -38.312 1.00 95.62 175 ASN A CA 1
ATOM 1421 C C . ASN A 1 175 ? 21.648 4.025 -39.494 1.00 95.62 175 ASN A C 1
ATOM 1423 O O . ASN A 1 175 ? 22.421 3.823 -40.430 1.00 95.62 175 ASN A O 1
ATOM 1427 N N . ASP A 1 176 ? 20.409 3.542 -39.493 1.00 95.81 176 ASP A N 1
ATOM 1428 C CA . ASP A 1 176 ? 19.876 2.773 -40.614 1.00 95.81 176 ASP A CA 1
ATOM 1429 C C . ASP A 1 176 ? 19.721 3.640 -41.875 1.00 95.81 176 ASP A C 1
ATOM 1431 O O . ASP A 1 176 ? 20.126 3.202 -42.955 1.00 95.81 176 ASP A O 1
ATOM 1435 N N . GLN A 1 177 ? 19.295 4.903 -41.744 1.00 95.88 177 GLN A N 1
ATOM 1436 C CA . GLN A 1 177 ? 19.312 5.870 -42.852 1.00 95.88 177 GLN A CA 1
ATOM 1437 C C . GLN A 1 177 ? 20.731 6.126 -43.380 1.00 95.88 177 GLN A C 1
ATOM 1439 O O . GLN A 1 177 ? 20.961 6.122 -44.589 1.00 95.88 177 GLN A O 1
ATOM 1444 N N . LEU A 1 178 ? 21.714 6.314 -42.495 1.00 95.88 178 LEU A N 1
ATOM 1445 C CA . LEU A 1 178 ? 23.109 6.519 -42.894 1.00 95.88 178 LEU A CA 1
ATOM 1446 C C . LEU A 1 178 ? 23.688 5.298 -43.615 1.00 95.88 178 LEU A C 1
ATOM 1448 O O . LEU A 1 178 ? 24.406 5.459 -44.602 1.00 95.88 178 LEU A O 1
ATOM 1452 N N . LYS A 1 179 ? 23.369 4.077 -43.169 1.00 96.38 179 LYS A N 1
ATOM 1453 C CA . LYS A 1 179 ? 23.766 2.846 -43.873 1.00 96.38 179 LYS A CA 1
ATOM 1454 C C . LYS A 1 179 ? 23.154 2.770 -45.267 1.00 96.38 179 LYS A C 1
ATOM 1456 O O . LYS A 1 179 ? 23.838 2.338 -46.196 1.00 96.38 179 LYS A O 1
ATOM 1461 N N . GLU A 1 180 ? 21.897 3.175 -45.424 1.00 96.44 180 GLU A N 1
ATOM 1462 C CA . GLU A 1 180 ? 21.233 3.217 -46.727 1.00 96.44 180 GLU A CA 1
ATOM 1463 C C . GLU A 1 180 ? 21.917 4.223 -47.662 1.00 96.44 180 GLU A C 1
ATOM 1465 O O . GLU A 1 180 ? 22.306 3.862 -48.775 1.00 96.44 180 GLU A O 1
ATOM 1470 N N . VAL A 1 181 ? 22.170 5.448 -47.186 1.00 95.94 181 VAL A N 1
ATOM 1471 C CA . VAL A 1 181 ? 22.904 6.480 -47.939 1.00 95.94 181 VAL A CA 1
ATOM 1472 C C . VAL A 1 181 ? 24.296 5.986 -48.338 1.00 95.94 181 VAL A C 1
ATOM 1474 O O . VAL A 1 181 ? 24.652 6.058 -49.513 1.00 95.94 181 VAL A O 1
ATOM 1477 N N . LEU A 1 182 ? 25.059 5.408 -47.405 1.00 95.19 182 LEU A N 1
ATOM 1478 C CA . LEU A 1 182 ? 26.388 4.852 -47.683 1.00 95.19 182 LEU A CA 1
ATOM 1479 C C . LEU A 1 182 ? 26.345 3.719 -48.712 1.00 95.19 182 LEU A C 1
ATOM 1481 O O . LEU A 1 182 ? 27.237 3.610 -49.553 1.00 95.19 182 LEU A O 1
ATOM 1485 N N . THR A 1 183 ? 25.322 2.866 -48.659 1.00 95.75 183 THR A N 1
ATOM 1486 C CA . THR A 1 183 ? 25.146 1.778 -49.629 1.00 95.75 183 THR A CA 1
ATOM 1487 C C . THR A 1 183 ? 24.850 2.340 -51.018 1.00 95.75 183 THR A C 1
ATOM 1489 O O . THR A 1 183 ? 25.453 1.901 -51.998 1.00 95.75 183 THR A O 1
ATOM 1492 N N . ASN A 1 184 ? 23.989 3.354 -51.107 1.00 95.44 184 ASN A N 1
ATOM 1493 C CA . ASN A 1 184 ? 23.659 4.026 -52.362 1.00 95.44 184 ASN A CA 1
ATOM 1494 C C . ASN A 1 184 ? 24.870 4.753 -52.965 1.00 95.44 184 ASN A C 1
ATOM 1496 O O . ASN A 1 184 ? 25.151 4.588 -54.153 1.00 95.44 184 ASN A O 1
ATOM 1500 N N . GLU A 1 185 ? 25.632 5.497 -52.159 1.00 94.38 185 GLU A N 1
ATOM 1501 C CA . GLU A 1 185 ? 26.875 6.134 -52.610 1.00 94.38 185 GLU A CA 1
ATOM 1502 C C . GLU A 1 185 ? 27.900 5.101 -53.074 1.00 94.38 185 GLU A C 1
ATOM 1504 O O . GLU A 1 185 ? 28.489 5.253 -54.143 1.00 94.38 185 GLU A O 1
ATOM 1509 N N . ARG A 1 186 ? 28.085 4.013 -52.319 1.00 95.31 186 ARG A N 1
ATOM 1510 C CA . ARG A 1 186 ? 28.998 2.930 -52.701 1.00 95.31 186 ARG A CA 1
ATOM 1511 C C . ARG A 1 186 ? 28.608 2.305 -54.038 1.00 95.31 186 ARG A C 1
ATOM 1513 O O . ARG A 1 186 ? 29.487 2.069 -54.863 1.00 95.31 186 ARG A O 1
ATOM 1520 N N . ASN A 1 187 ? 27.318 2.066 -54.266 1.00 95.19 187 ASN A N 1
ATOM 1521 C CA . ASN A 1 187 ? 26.819 1.540 -55.537 1.00 95.19 187 ASN A CA 1
ATOM 1522 C C . ASN A 1 187 ? 27.055 2.529 -56.690 1.00 95.19 187 ASN A C 1
ATOM 1524 O O . ASN A 1 187 ? 27.483 2.118 -57.766 1.00 95.19 187 ASN A O 1
ATOM 1528 N N . SER A 1 188 ? 26.845 3.827 -56.454 1.00 95.50 188 SER A N 1
ATOM 1529 C CA . SER A 1 188 ? 27.125 4.887 -57.431 1.00 95.50 188 SER A CA 1
ATOM 1530 C C . SER A 1 188 ? 28.614 4.954 -57.791 1.00 95.50 188 SER A C 1
ATOM 1532 O O . SER A 1 188 ? 28.976 4.913 -58.968 1.00 95.50 188 SER A O 1
ATOM 1534 N N . TYR A 1 189 ? 29.503 4.959 -56.791 1.00 93.31 189 TYR A N 1
ATOM 1535 C CA . TYR A 1 189 ? 30.949 4.927 -57.022 1.00 93.31 189 TYR A CA 1
ATOM 1536 C C . TYR A 1 189 ? 31.393 3.660 -57.748 1.00 93.31 189 TYR A C 1
ATOM 1538 O O . TYR A 1 189 ? 32.229 3.748 -58.644 1.00 93.31 189 TYR A O 1
ATOM 1546 N N . GLN A 1 190 ? 30.828 2.500 -57.405 1.00 95.94 190 GLN A N 1
ATOM 1547 C CA . GLN A 1 190 ? 31.134 1.252 -58.098 1.00 95.94 190 GLN A CA 1
ATOM 1548 C C . GLN A 1 190 ? 30.724 1.318 -59.576 1.00 95.94 190 GLN A C 1
ATOM 1550 O O . GLN A 1 190 ? 31.531 0.979 -60.436 1.00 95.94 190 GLN A O 1
ATOM 1555 N N . SER A 1 191 ? 29.528 1.833 -59.879 1.00 94.88 191 SER A N 1
ATOM 1556 C CA . SER A 1 191 ? 29.072 2.033 -61.260 1.00 94.88 191 SER A CA 1
ATOM 1557 C C . SER A 1 191 ? 29.997 2.977 -62.034 1.00 94.88 191 SER A C 1
ATOM 1559 O O . SER A 1 191 ? 30.399 2.668 -63.153 1.00 94.88 191 SER A O 1
ATOM 1561 N N . ASN A 1 192 ? 30.403 4.094 -61.422 1.00 94.56 192 ASN A N 1
ATOM 1562 C CA . ASN A 1 192 ? 31.338 5.040 -62.037 1.00 94.56 192 ASN A CA 1
ATOM 1563 C C . ASN A 1 192 ? 32.714 4.405 -62.297 1.00 94.56 192 ASN A C 1
ATOM 1565 O O . ASN A 1 192 ? 33.328 4.662 -63.330 1.00 94.56 192 ASN A O 1
ATOM 1569 N N . ILE A 1 193 ? 33.209 3.570 -61.377 1.00 94.06 193 ILE A N 1
ATOM 1570 C CA . ILE A 1 193 ? 34.459 2.818 -61.560 1.00 94.06 193 ILE A CA 1
ATOM 1571 C C . ILE A 1 193 ? 34.328 1.839 -62.729 1.00 94.06 193 ILE A C 1
ATOM 1573 O O . ILE A 1 193 ? 35.240 1.751 -63.551 1.00 94.06 193 ILE A O 1
ATOM 1577 N N . ASP A 1 194 ? 33.211 1.123 -62.833 1.00 94.75 194 ASP A N 1
ATOM 1578 C CA . ASP A 1 194 ? 32.977 0.163 -63.912 1.00 94.75 194 ASP A CA 1
ATOM 1579 C C . ASP A 1 194 ? 32.888 0.866 -65.281 1.00 94.75 194 ASP A C 1
ATOM 1581 O O . ASP A 1 194 ? 33.485 0.401 -66.258 1.00 94.75 194 ASP A O 1
ATOM 1585 N N . GLU A 1 195 ? 32.235 2.031 -65.354 1.00 95.00 195 GLU A N 1
ATOM 1586 C CA . GLU A 1 195 ? 32.206 2.879 -66.554 1.00 95.00 195 GLU A CA 1
ATOM 1587 C C . GLU A 1 195 ? 33.593 3.427 -66.922 1.00 95.00 195 GLU A C 1
ATOM 1589 O O . GLU A 1 195 ? 34.002 3.366 -68.087 1.00 95.00 195 GLU A O 1
ATOM 1594 N N . LEU A 1 196 ? 34.357 3.917 -65.940 1.00 94.06 196 LEU A N 1
ATOM 1595 C CA . LEU A 1 196 ? 35.732 4.373 -66.153 1.00 94.06 196 LEU A CA 1
ATOM 1596 C C . LEU A 1 196 ? 36.632 3.234 -66.643 1.00 94.06 196 LEU A C 1
ATOM 1598 O O . LEU A 1 196 ? 37.418 3.418 -67.568 1.00 94.06 196 LEU A O 1
ATOM 1602 N N . ASN A 1 197 ? 36.493 2.034 -66.085 1.00 94.56 197 ASN A N 1
ATOM 1603 C CA . ASN A 1 197 ? 37.238 0.865 -66.544 1.00 94.56 197 ASN A CA 1
ATOM 1604 C C . ASN A 1 197 ? 36.866 0.484 -67.980 1.00 94.56 197 ASN A C 1
ATOM 1606 O O . ASN A 1 197 ? 37.747 0.178 -68.784 1.00 94.56 197 ASN A O 1
ATOM 1610 N N . LYS A 1 198 ? 35.576 0.530 -68.331 1.00 94.38 198 LYS A N 1
ATOM 1611 C CA . LYS A 1 198 ? 35.114 0.259 -69.696 1.00 94.38 198 LYS A CA 1
ATOM 1612 C C . LYS A 1 198 ? 35.688 1.266 -70.693 1.00 94.38 198 LYS A C 1
ATOM 1614 O O . LYS A 1 198 ? 36.284 0.857 -71.687 1.00 94.38 198 LYS A O 1
ATOM 1619 N N . THR A 1 199 ? 35.571 2.558 -70.401 1.00 94.94 199 THR A N 1
ATOM 1620 C CA . THR A 1 199 ? 36.113 3.624 -71.259 1.00 94.94 199 THR A CA 1
ATOM 1621 C C . THR A 1 199 ? 37.635 3.544 -71.377 1.00 94.94 199 THR A C 1
ATOM 1623 O O . THR A 1 199 ? 38.176 3.686 -72.470 1.00 94.94 199 THR A O 1
ATOM 1626 N N . ASN A 1 200 ? 38.347 3.228 -70.292 1.00 92.75 200 ASN A N 1
ATOM 1627 C CA . ASN A 1 200 ? 39.797 3.051 -70.323 1.00 92.75 200 ASN A CA 1
ATOM 1628 C C . ASN A 1 200 ? 40.217 1.835 -71.173 1.00 92.75 200 ASN A C 1
ATOM 1630 O O . ASN A 1 200 ? 41.191 1.902 -71.927 1.00 92.75 200 ASN A O 1
ATOM 1634 N N . ASN A 1 201 ? 39.456 0.737 -71.117 1.00 94.31 201 ASN A N 1
ATOM 1635 C CA . ASN A 1 201 ? 39.671 -0.427 -71.980 1.00 94.31 201 ASN A CA 1
ATOM 1636 C C . ASN A 1 201 ? 39.432 -0.095 -73.464 1.00 94.31 201 ASN A C 1
ATOM 1638 O O . ASN A 1 201 ? 40.229 -0.495 -74.313 1.00 94.31 201 ASN A O 1
ATOM 1642 N N . GLU A 1 202 ? 38.378 0.663 -73.781 1.00 94.31 202 GLU A N 1
ATOM 1643 C CA . GLU A 1 202 ? 38.081 1.137 -75.144 1.00 94.31 202 GLU A CA 1
ATOM 1644 C C . GLU A 1 202 ? 39.185 2.063 -75.681 1.00 94.31 202 GLU A C 1
ATOM 1646 O O . GLU A 1 202 ? 39.663 1.886 -76.806 1.00 94.31 202 GLU A O 1
ATOM 1651 N N . LEU A 1 203 ? 39.657 3.007 -74.860 1.00 93.25 203 LEU A N 1
ATOM 1652 C CA . LEU A 1 203 ? 40.785 3.878 -75.199 1.00 93.25 203 LEU A CA 1
ATOM 1653 C C . LEU A 1 203 ? 42.068 3.074 -75.423 1.00 93.25 203 LEU A C 1
ATOM 1655 O O . LEU A 1 203 ? 42.766 3.302 -76.408 1.00 93.25 203 LEU A O 1
ATOM 1659 N N . THR A 1 204 ? 42.356 2.095 -74.564 1.00 94.62 204 THR A N 1
ATOM 1660 C CA . THR A 1 204 ? 43.528 1.217 -74.703 1.00 94.62 204 THR A CA 1
ATOM 1661 C C . THR A 1 204 ? 43.468 0.406 -76.001 1.00 94.62 204 THR A C 1
ATOM 1663 O O . THR A 1 204 ? 44.472 0.291 -76.707 1.00 94.62 204 THR A O 1
ATOM 1666 N N . ALA A 1 205 ? 42.295 -0.126 -76.359 1.00 93.38 205 ALA A N 1
ATOM 1667 C CA . ALA A 1 205 ? 42.094 -0.831 -77.624 1.00 93.38 205 ALA A CA 1
ATOM 1668 C C . ALA A 1 205 ? 42.320 0.094 -78.831 1.00 93.38 205 ALA A C 1
ATOM 1670 O O . ALA A 1 205 ? 43.020 -0.285 -79.769 1.00 93.38 205 ALA A O 1
ATOM 1671 N N . THR A 1 206 ? 41.806 1.324 -78.763 1.00 93.69 206 THR A N 1
ATOM 1672 C CA . THR A 1 206 ? 41.977 2.343 -79.810 1.00 93.69 206 THR A CA 1
ATOM 1673 C C . THR A 1 206 ? 43.442 2.759 -79.965 1.00 93.69 206 THR A C 1
ATOM 1675 O O . THR A 1 206 ? 43.937 2.875 -81.084 1.00 93.69 206 THR A O 1
ATOM 1678 N N . ILE A 1 207 ? 44.173 2.946 -78.859 1.00 92.56 207 ILE A N 1
ATOM 1679 C CA . ILE A 1 207 ? 45.617 3.229 -78.880 1.00 92.56 207 ILE A CA 1
ATOM 1680 C C . ILE A 1 207 ? 46.359 2.092 -79.582 1.00 92.56 207 ILE A C 1
ATOM 1682 O O . ILE A 1 207 ? 47.147 2.350 -80.487 1.00 92.56 207 ILE A O 1
ATOM 1686 N N . LYS A 1 208 ? 46.060 0.838 -79.228 1.00 93.56 208 LYS A N 1
ATOM 1687 C CA . LYS A 1 208 ? 46.687 -0.335 -79.846 1.00 93.56 208 LYS A CA 1
ATOM 1688 C C . LYS A 1 208 ? 46.387 -0.433 -81.344 1.00 93.56 208 LYS A C 1
ATOM 1690 O O . LYS A 1 208 ? 47.273 -0.781 -82.123 1.00 93.56 208 LYS A O 1
ATOM 1695 N N . GLU A 1 209 ? 45.159 -0.128 -81.759 1.00 93.94 209 GLU A N 1
ATOM 1696 C CA . GLU A 1 209 ? 44.791 -0.074 -83.176 1.00 93.94 209 GLU A CA 1
ATOM 1697 C C . GLU A 1 209 ? 45.566 1.030 -83.909 1.00 93.94 209 GLU A C 1
ATOM 1699 O O . GLU A 1 209 ? 46.172 0.769 -84.949 1.00 93.94 209 GLU A O 1
ATOM 1704 N N . ASN A 1 210 ? 45.631 2.236 -83.342 1.00 91.69 210 ASN A N 1
ATOM 1705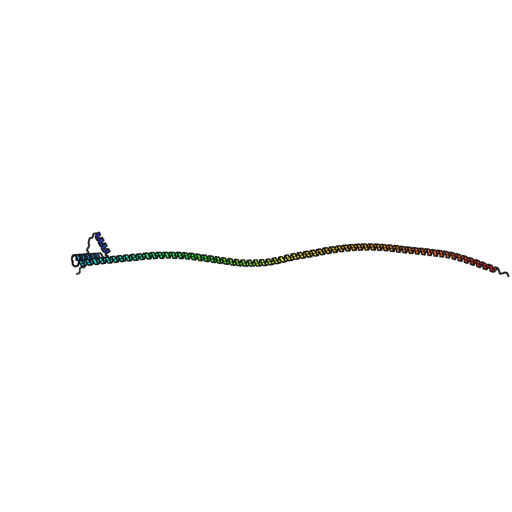 C CA . ASN A 1 210 ? 46.388 3.351 -83.911 1.00 91.69 210 ASN A CA 1
ATOM 1706 C C . ASN A 1 210 ? 47.891 3.047 -84.001 1.00 91.69 210 ASN A C 1
ATOM 1708 O O . ASN A 1 210 ? 48.517 3.365 -85.009 1.00 91.69 210 ASN A O 1
ATOM 1712 N N . GLU A 1 211 ? 48.478 2.394 -82.995 1.00 92.19 211 GLU A N 1
ATOM 1713 C CA . GLU A 1 211 ? 49.870 1.930 -83.029 1.00 92.19 211 GLU A CA 1
ATOM 1714 C C . GLU A 1 211 ? 50.099 0.920 -84.159 1.00 92.19 211 GLU A C 1
ATOM 1716 O O . GLU A 1 211 ? 51.078 1.024 -84.901 1.00 92.19 211 GLU A O 1
ATOM 1721 N N . GLN A 1 212 ? 49.184 -0.038 -84.347 1.00 92.62 212 GLN A N 1
ATOM 1722 C CA . GLN A 1 212 ? 49.245 -0.979 -85.467 1.00 92.62 212 GLN A CA 1
ATOM 1723 C C . GLN A 1 212 ? 49.137 -0.259 -86.813 1.00 92.62 212 GLN A C 1
ATOM 1725 O O . GLN A 1 212 ? 49.949 -0.510 -87.707 1.00 92.62 212 GLN A O 1
ATOM 1730 N N . GLN A 1 213 ? 48.188 0.666 -86.959 1.00 92.62 213 GLN A N 1
ATOM 1731 C CA . GLN A 1 213 ? 48.043 1.472 -88.170 1.00 92.62 213 GLN A CA 1
ATOM 1732 C C . GLN A 1 213 ? 49.316 2.284 -88.446 1.00 92.62 213 GLN A C 1
ATOM 1734 O O . G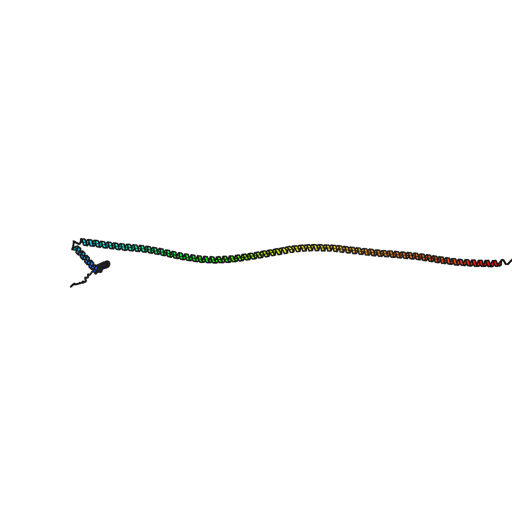LN A 1 213 ? 49.829 2.248 -89.565 1.00 92.62 213 GLN A O 1
ATOM 1739 N N . MET A 1 214 ? 49.891 2.930 -87.430 1.00 90.19 214 MET A N 1
ATOM 1740 C CA . MET A 1 214 ? 51.128 3.702 -87.551 1.00 90.19 214 MET A CA 1
ATOM 1741 C C . MET A 1 214 ? 52.316 2.823 -87.957 1.00 90.19 214 MET A C 1
ATOM 1743 O O . MET A 1 214 ? 53.077 3.200 -88.848 1.00 90.19 214 MET A O 1
ATOM 1747 N N . ASN A 1 215 ? 52.435 1.619 -87.392 1.00 91.88 215 ASN A N 1
ATOM 1748 C CA . ASN A 1 215 ? 53.461 0.650 -87.782 1.00 91.88 215 ASN A CA 1
ATOM 1749 C C . ASN A 1 215 ? 53.290 0.195 -89.238 1.00 91.88 215 ASN A C 1
ATOM 1751 O O . ASN A 1 215 ? 54.254 0.201 -90.001 1.00 91.88 215 ASN A O 1
ATOM 1755 N N . THR A 1 216 ? 52.065 -0.135 -89.666 1.00 91.81 216 THR A N 1
ATOM 1756 C CA . THR A 1 216 ? 51.814 -0.523 -91.066 1.00 91.81 216 THR A CA 1
ATOM 1757 C C . THR A 1 216 ? 52.085 0.616 -92.044 1.00 91.81 216 THR A C 1
ATOM 1759 O O . THR A 1 216 ? 52.615 0.377 -93.129 1.00 91.81 216 THR A O 1
ATOM 1762 N N . LEU A 1 217 ? 51.752 1.858 -91.679 1.00 91.69 217 LEU A N 1
ATOM 1763 C CA . LEU A 1 217 ? 52.026 3.032 -92.500 1.00 91.69 217 LEU A CA 1
ATOM 1764 C C . LEU A 1 217 ? 53.530 3.305 -92.586 1.00 91.69 217 LEU A C 1
ATOM 1766 O O . LEU A 1 217 ? 54.036 3.585 -93.669 1.00 91.69 217 LEU A O 1
ATOM 1770 N N . THR A 1 218 ? 54.247 3.157 -91.471 1.00 91.94 218 THR A N 1
ATOM 1771 C CA . THR A 1 218 ? 55.708 3.288 -91.418 1.00 91.94 218 THR A CA 1
ATOM 1772 C C . THR A 1 218 ? 56.381 2.257 -92.323 1.00 91.94 218 THR A C 1
ATOM 1774 O O . THR A 1 218 ? 57.238 2.624 -93.125 1.00 91.94 218 THR A O 1
ATOM 1777 N N . GLU A 1 219 ? 55.940 0.996 -92.290 1.00 90.94 219 GLU A N 1
ATOM 1778 C CA . GLU A 1 219 ? 56.485 -0.058 -93.155 1.00 90.94 219 GLU A CA 1
ATOM 1779 C C . GLU A 1 219 ? 56.144 0.176 -94.639 1.00 90.94 219 GLU A C 1
ATOM 1781 O O . GLU A 1 219 ? 56.994 0.021 -95.521 1.00 90.94 219 GLU A O 1
ATOM 1786 N N . LYS A 1 220 ? 54.926 0.647 -94.943 1.00 91.19 220 LYS A N 1
ATOM 1787 C CA . LYS A 1 220 ? 54.545 1.076 -96.303 1.00 91.19 220 LYS A CA 1
ATOM 1788 C C . LYS A 1 220 ? 55.394 2.246 -96.801 1.00 91.19 220 LYS A C 1
ATOM 1790 O O . LYS A 1 220 ? 55.800 2.265 -97.961 1.00 91.19 220 LYS A O 1
ATOM 1795 N N . HIS A 1 221 ? 55.669 3.233 -95.954 1.00 88.50 221 HIS A N 1
ATOM 1796 C CA . HIS A 1 221 ? 56.535 4.353 -96.315 1.00 88.50 221 HIS A CA 1
ATOM 1797 C C . HIS A 1 221 ? 57.976 3.894 -96.531 1.00 88.50 221 HIS A C 1
ATOM 1799 O O . HIS A 1 221 ? 58.578 4.277 -97.529 1.00 88.50 221 HIS A O 1
ATOM 1805 N N . LYS A 1 222 ? 58.505 3.026 -95.663 1.00 92.94 222 LYS A N 1
ATOM 1806 C CA . LYS A 1 222 ? 59.845 2.448 -95.802 1.00 92.94 222 LYS A CA 1
ATOM 1807 C C . LYS A 1 222 ? 60.007 1.701 -97.128 1.00 92.94 222 LYS A C 1
ATOM 1809 O O . LYS A 1 222 ? 60.901 2.034 -97.898 1.00 92.94 222 LYS A O 1
ATOM 1814 N N . THR A 1 223 ? 59.091 0.787 -97.441 1.00 90.12 223 THR A N 1
ATOM 1815 C CA . THR A 1 223 ? 59.088 0.052 -98.721 1.00 90.12 223 THR A CA 1
ATOM 1816 C C . THR A 1 223 ? 58.928 0.979 -99.930 1.00 90.12 223 THR A C 1
ATOM 1818 O O . THR A 1 223 ? 59.563 0.780 -100.964 1.00 90.12 223 THR A O 1
ATOM 1821 N N . THR A 1 224 ? 58.125 2.042 -99.817 1.00 89.44 224 THR A N 1
ATOM 1822 C CA . THR A 1 224 ? 57.991 3.048 -100.885 1.00 89.44 224 THR A CA 1
ATOM 1823 C C . THR A 1 224 ? 59.287 3.836 -101.092 1.00 89.44 224 THR A C 1
ATOM 1825 O O . THR A 1 224 ? 59.661 4.090 -102.236 1.00 89.44 224 THR A O 1
ATOM 1828 N N . ILE A 1 225 ? 59.986 4.202 -100.012 1.00 89.00 225 ILE A N 1
ATOM 1829 C CA . ILE A 1 225 ? 61.293 4.873 -100.062 1.00 89.00 225 ILE A CA 1
ATOM 1830 C C . ILE A 1 225 ? 62.350 3.951 -100.675 1.00 89.00 225 ILE A C 1
ATOM 1832 O O . ILE A 1 225 ? 63.110 4.398 -101.529 1.00 89.00 225 ILE A O 1
ATOM 1836 N N . GLU A 1 226 ? 62.390 2.677 -100.282 1.00 89.44 226 GLU A N 1
ATOM 1837 C CA . GLU A 1 226 ? 63.277 1.668 -100.877 1.00 89.44 226 GLU A CA 1
ATOM 1838 C C . GLU A 1 226 ? 63.036 1.561 -102.387 1.00 89.44 226 GLU A C 1
ATOM 1840 O O . GLU A 1 226 ? 63.970 1.735 -103.167 1.00 89.44 226 GLU A O 1
ATOM 1845 N N . ARG A 1 227 ? 61.774 1.440 -102.815 1.00 87.94 227 ARG A N 1
ATOM 1846 C CA . ARG A 1 227 ? 61.412 1.409 -104.240 1.00 87.94 227 ARG A CA 1
ATOM 1847 C C . ARG A 1 227 ? 61.807 2.687 -104.990 1.00 87.94 227 ARG A C 1
ATOM 1849 O O . ARG A 1 227 ? 62.244 2.616 -106.135 1.00 87.94 227 ARG A O 1
ATOM 1856 N N . LEU A 1 228 ? 61.636 3.862 -104.382 1.00 86.81 228 LEU A N 1
ATOM 1857 C CA . LEU A 1 228 ? 62.059 5.135 -104.982 1.00 86.81 228 LEU A CA 1
ATOM 1858 C C . LEU A 1 228 ? 63.585 5.230 -105.095 1.00 86.81 228 LEU A C 1
ATOM 1860 O O . LEU A 1 228 ? 64.084 5.746 -106.092 1.00 86.81 228 LEU A O 1
ATOM 1864 N N . ASN A 1 229 ? 64.326 4.722 -104.108 1.00 85.88 229 ASN A N 1
ATOM 1865 C CA . ASN A 1 229 ? 65.784 4.643 -104.174 1.00 85.88 229 ASN A CA 1
ATOM 1866 C C . ASN A 1 229 ? 66.239 3.693 -105.286 1.00 85.88 229 ASN A C 1
ATOM 1868 O O . ASN A 1 229 ? 67.100 4.079 -106.070 1.00 85.88 229 ASN A O 1
ATOM 1872 N N . GLU A 1 230 ? 65.620 2.516 -105.418 1.00 86.88 230 GLU A N 1
ATOM 1873 C CA . GLU A 1 230 ? 65.880 1.595 -106.531 1.00 86.88 230 GLU A CA 1
ATOM 1874 C C . GLU A 1 230 ? 65.596 2.256 -107.887 1.00 86.88 230 GLU A C 1
ATOM 1876 O O . GLU A 1 230 ? 66.423 2.197 -108.793 1.00 86.88 230 GLU A O 1
ATOM 1881 N N . GLN A 1 231 ? 64.457 2.946 -108.030 1.00 88.69 231 GLN A N 1
ATOM 1882 C CA . GLN A 1 231 ? 64.135 3.692 -109.251 1.00 88.69 231 GLN A CA 1
ATOM 1883 C C . GLN A 1 231 ? 65.170 4.777 -109.553 1.00 88.69 231 GLN A C 1
ATOM 1885 O O . GLN A 1 231 ? 65.623 4.884 -110.693 1.00 88.69 231 GLN A O 1
ATOM 1890 N N . ARG A 1 232 ? 65.576 5.550 -108.541 1.00 87.31 232 ARG A N 1
ATOM 1891 C CA . ARG A 1 232 ? 66.619 6.573 -108.668 1.00 87.31 232 ARG A CA 1
ATOM 1892 C C . ARG A 1 232 ? 67.952 5.959 -109.096 1.00 87.31 232 ARG A C 1
ATOM 1894 O O . ARG A 1 232 ? 68.642 6.537 -109.931 1.00 87.31 232 ARG A O 1
ATOM 1901 N N . ASP A 1 233 ? 68.329 4.815 -108.537 1.00 86.50 233 ASP A N 1
ATOM 1902 C CA . ASP A 1 233 ? 69.588 4.147 -108.867 1.00 86.50 233 ASP A CA 1
ATOM 1903 C C . ASP A 1 233 ? 69.559 3.593 -110.300 1.00 86.50 233 ASP A C 1
ATOM 1905 O O . ASP A 1 233 ? 70.517 3.803 -111.043 1.00 86.50 233 ASP A O 1
ATOM 1909 N N . ILE A 1 234 ? 68.426 3.035 -110.745 1.00 85.94 234 ILE A N 1
ATOM 1910 C CA . ILE A 1 234 ? 68.200 2.642 -112.147 1.00 85.94 234 ILE A CA 1
ATOM 1911 C C . ILE A 1 234 ? 68.273 3.855 -113.084 1.00 85.94 234 ILE A C 1
ATOM 1913 O O . ILE A 1 234 ? 68.858 3.772 -114.164 1.00 85.94 234 ILE A O 1
ATOM 1917 N N . GLU A 1 235 ? 67.664 4.986 -112.724 1.00 84.31 235 GLU A N 1
ATOM 1918 C CA . GLU A 1 235 ? 67.739 6.215 -113.525 1.00 84.31 235 GLU A CA 1
ATOM 1919 C C . GLU A 1 235 ? 69.166 6.757 -113.601 1.00 84.31 235 GLU A C 1
ATOM 1921 O O . GLU A 1 235 ? 69.618 7.149 -114.679 1.00 84.31 235 GLU A O 1
ATOM 1926 N N . ARG A 1 236 ? 69.901 6.727 -112.485 1.00 84.94 236 ARG A N 1
ATOM 1927 C CA . ARG A 1 236 ? 71.308 7.124 -112.434 1.00 84.94 236 ARG A CA 1
ATOM 1928 C C . ARG A 1 236 ? 72.169 6.217 -113.304 1.00 84.94 236 ARG A C 1
ATOM 1930 O O . ARG A 1 236 ? 72.997 6.730 -114.050 1.00 84.94 236 ARG A O 1
ATOM 1937 N N . GLU A 1 237 ? 71.956 4.905 -113.248 1.00 83.56 237 GLU A N 1
ATOM 1938 C CA . GLU A 1 237 ? 72.650 3.924 -114.084 1.00 83.56 237 GLU A CA 1
ATOM 1939 C C . GLU A 1 237 ? 72.314 4.122 -115.569 1.00 83.56 237 GLU A C 1
ATOM 1941 O O . GLU A 1 237 ? 73.217 4.180 -116.400 1.00 83.56 237 GLU A O 1
ATOM 1946 N N . LYS A 1 238 ? 71.039 4.353 -115.915 1.00 85.50 238 LYS A N 1
ATOM 1947 C CA . LYS A 1 238 ? 70.622 4.709 -117.284 1.00 85.50 238 LYS A CA 1
ATOM 1948 C C . LYS A 1 238 ? 71.287 5.992 -117.779 1.00 85.50 238 LYS A C 1
ATOM 1950 O O . LYS A 1 238 ? 71.712 6.037 -118.933 1.00 85.50 238 LYS A O 1
ATOM 1955 N N . ALA A 1 239 ? 71.371 7.025 -116.942 1.00 82.81 239 ALA A N 1
ATOM 1956 C CA . ALA A 1 239 ? 72.031 8.281 -117.287 1.00 82.81 239 ALA A CA 1
ATOM 1957 C C . ALA A 1 239 ? 73.542 8.089 -117.487 1.00 82.81 239 ALA A C 1
ATOM 1959 O O . ALA A 1 239 ? 74.097 8.609 -118.453 1.00 82.81 239 ALA A O 1
ATOM 1960 N N . LEU A 1 240 ? 74.190 7.292 -116.629 1.00 83.50 240 LEU A N 1
ATOM 1961 C CA . LEU A 1 240 ? 75.598 6.905 -116.761 1.00 83.50 240 LEU A CA 1
ATOM 1962 C C . LEU A 1 240 ? 75.843 6.155 -118.071 1.00 83.50 240 LEU A C 1
ATOM 1964 O O . LEU A 1 240 ? 76.725 6.525 -118.835 1.00 83.50 240 LEU A O 1
ATOM 1968 N N . LEU A 1 241 ? 74.996 5.178 -118.386 1.00 83.81 241 LEU A N 1
ATOM 1969 C CA . LEU A 1 241 ? 75.090 4.373 -119.600 1.00 83.81 241 LEU A CA 1
ATOM 1970 C C . LEU A 1 241 ? 74.806 5.205 -120.863 1.00 83.81 241 LEU A C 1
ATOM 1972 O O . LEU A 1 241 ? 75.403 4.982 -121.917 1.00 83.81 241 LEU A O 1
ATOM 1976 N N . HIS A 1 242 ? 73.919 6.202 -120.776 1.00 82.88 242 HIS A N 1
ATOM 1977 C CA . HIS A 1 242 ? 73.710 7.175 -121.848 1.00 82.88 242 HIS A CA 1
ATOM 1978 C C . HIS A 1 242 ? 74.939 8.072 -122.046 1.00 82.88 242 HIS A C 1
ATOM 1980 O O . HIS A 1 242 ? 75.376 8.251 -123.183 1.00 82.88 242 HIS A O 1
ATOM 1986 N N . ALA A 1 243 ? 75.536 8.567 -120.958 1.00 79.12 243 ALA A N 1
ATOM 1987 C CA . ALA A 1 243 ? 76.767 9.348 -120.998 1.00 79.12 243 ALA A CA 1
ATOM 1988 C C . ALA A 1 243 ? 77.949 8.532 -121.548 1.00 79.12 243 ALA A C 1
ATOM 1990 O O . ALA A 1 243 ? 78.693 9.040 -122.379 1.00 79.12 243 ALA A O 1
ATOM 1991 N N . GLU A 1 244 ? 78.096 7.260 -121.167 1.00 79.50 244 GLU A N 1
ATOM 1992 C CA . GLU A 1 244 ? 79.104 6.349 -121.725 1.00 79.50 244 GLU A CA 1
ATOM 1993 C C . GLU A 1 244 ? 78.906 6.131 -123.226 1.00 79.50 244 GLU A C 1
ATOM 1995 O O . GLU A 1 244 ? 79.871 6.188 -123.988 1.00 79.50 244 GLU A O 1
ATOM 2000 N N . ARG A 1 245 ? 77.661 5.936 -123.684 1.00 81.44 245 ARG A N 1
ATOM 2001 C CA . ARG A 1 245 ? 77.348 5.821 -125.119 1.00 81.44 245 ARG A CA 1
ATOM 2002 C C . ARG A 1 245 ? 77.687 7.096 -125.885 1.00 81.44 245 ARG A C 1
ATOM 2004 O O . ARG A 1 245 ? 78.276 7.006 -126.960 1.00 81.44 245 ARG A O 1
ATOM 2011 N N . GLU A 1 246 ? 77.340 8.262 -125.347 1.00 80.62 246 GLU A N 1
ATOM 2012 C CA . GLU A 1 246 ? 77.712 9.567 -125.908 1.00 80.62 246 GLU A CA 1
ATOM 2013 C C . GLU A 1 246 ? 79.235 9.728 -125.961 1.00 80.62 246 GLU A C 1
ATOM 2015 O O . GLU A 1 246 ? 79.789 10.087 -126.999 1.00 80.62 246 GLU A O 1
ATOM 2020 N N . HIS A 1 247 ? 79.941 9.375 -124.886 1.00 79.62 247 HIS A N 1
ATOM 2021 C CA . HIS A 1 247 ? 81.396 9.468 -124.829 1.00 79.62 247 HIS A CA 1
ATOM 2022 C C . HIS A 1 247 ? 82.072 8.497 -125.805 1.00 79.62 247 HIS A C 1
ATOM 2024 O O . HIS A 1 247 ? 83.032 8.876 -126.473 1.00 79.62 247 HIS A O 1
ATOM 2030 N N . HIS A 1 248 ? 81.556 7.273 -125.950 1.00 79.56 248 HIS A N 1
ATOM 2031 C CA . HIS A 1 248 ? 82.042 6.293 -126.922 1.00 79.56 248 HIS A CA 1
ATOM 2032 C C . HIS A 1 248 ? 81.767 6.752 -128.358 1.00 79.56 248 HIS A C 1
ATOM 2034 O O . HIS A 1 248 ? 82.624 6.613 -129.231 1.00 79.56 248 HIS A O 1
ATOM 2040 N N . LYS A 1 249 ? 80.599 7.348 -128.620 1.00 82.06 249 LYS A N 1
ATOM 2041 C CA . LYS A 1 249 ? 80.259 7.947 -129.916 1.00 82.06 249 LYS A CA 1
ATOM 2042 C C . LYS A 1 249 ? 81.189 9.116 -130.246 1.00 82.06 249 LYS A C 1
ATOM 2044 O O . LYS A 1 249 ? 81.726 9.162 -131.348 1.00 82.06 249 LYS A O 1
ATOM 2049 N N . ASN A 1 250 ? 81.457 9.994 -129.282 1.00 78.25 250 ASN A N 1
ATOM 2050 C CA . ASN A 1 250 ? 82.399 11.104 -129.430 1.00 78.25 250 ASN A CA 1
ATOM 2051 C C . ASN A 1 250 ? 83.836 10.614 -129.639 1.00 78.25 250 ASN A C 1
ATOM 2053 O O . ASN A 1 250 ? 84.531 11.143 -130.500 1.00 78.25 250 ASN A O 1
ATOM 2057 N N . LEU A 1 251 ? 84.265 9.563 -128.934 1.00 75.62 251 LEU A N 1
ATOM 2058 C CA . LEU A 1 251 ? 85.574 8.938 -129.135 1.00 75.62 251 LEU A CA 1
ATOM 2059 C C . LEU A 1 251 ? 85.688 8.320 -130.535 1.00 75.62 251 LEU A C 1
ATOM 2061 O O . LEU A 1 251 ? 86.703 8.489 -131.199 1.00 75.62 251 LEU A O 1
ATOM 2065 N N . THR A 1 252 ? 84.632 7.654 -131.008 1.00 76.44 252 THR A N 1
ATOM 2066 C CA . THR A 1 252 ? 84.583 7.069 -132.359 1.00 76.44 252 THR A CA 1
ATOM 2067 C C . THR A 1 252 ? 84.638 8.166 -133.422 1.00 76.44 252 THR A C 1
ATOM 2069 O O . THR A 1 252 ? 85.392 8.053 -134.383 1.00 76.44 252 THR A O 1
ATOM 2072 N N . ASN A 1 253 ? 83.903 9.263 -133.223 1.00 77.81 253 ASN A N 1
ATOM 2073 C CA . ASN A 1 253 ? 83.934 10.425 -134.109 1.00 77.81 253 ASN A CA 1
ATOM 2074 C C . ASN A 1 253 ? 85.309 11.101 -134.122 1.00 77.81 253 ASN A C 1
ATOM 2076 O O . ASN A 1 253 ? 85.828 11.373 -135.199 1.00 77.81 253 ASN A O 1
ATOM 2080 N N . ALA A 1 254 ? 85.932 11.309 -132.960 1.00 73.38 254 ALA A N 1
ATOM 2081 C CA . ALA A 1 254 ? 87.283 11.854 -132.871 1.00 73.38 254 ALA A CA 1
ATOM 2082 C C . ALA A 1 254 ? 88.307 10.924 -133.539 1.00 73.38 254 ALA A C 1
ATOM 2084 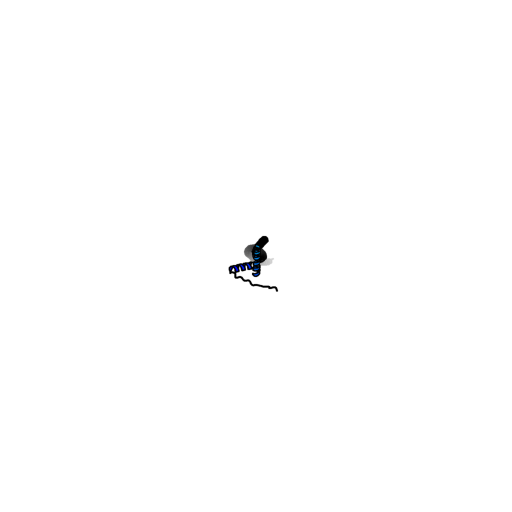O O . ALA A 1 254 ? 89.171 11.386 -134.274 1.00 73.38 254 ALA A O 1
ATOM 2085 N N . ASN A 1 255 ? 88.194 9.606 -133.352 1.00 72.31 255 ASN A N 1
ATOM 2086 C CA . ASN A 1 255 ? 89.081 8.633 -133.990 1.00 72.31 255 ASN A CA 1
ATOM 2087 C C . ASN A 1 255 ? 88.906 8.606 -135.521 1.00 72.31 255 ASN A C 1
ATOM 2089 O O . ASN A 1 255 ? 89.885 8.493 -136.261 1.00 72.31 255 ASN A O 1
ATOM 2093 N N . ASN A 1 256 ? 87.672 8.787 -136.004 1.00 74.88 256 ASN A N 1
ATOM 2094 C CA . ASN A 1 256 ? 87.378 8.981 -137.424 1.00 74.88 256 ASN A CA 1
ATOM 2095 C C . ASN A 1 256 ? 87.945 10.312 -137.945 1.00 74.88 256 ASN A C 1
ATOM 2097 O O . ASN A 1 256 ? 88.522 10.339 -139.027 1.00 74.88 256 ASN A O 1
ATOM 2101 N N . GLU A 1 257 ? 87.849 11.408 -137.186 1.00 75.88 257 GLU A N 1
ATOM 2102 C CA . GLU A 1 257 ? 88.469 12.691 -137.546 1.00 75.88 257 GLU A CA 1
ATOM 2103 C C . GLU A 1 257 ? 89.996 12.608 -137.591 1.00 75.88 257 GLU A C 1
ATOM 2105 O O . GLU A 1 257 ? 90.608 13.145 -138.513 1.00 75.88 257 GLU A O 1
ATOM 2110 N N . TYR A 1 258 ? 90.622 11.931 -136.626 1.00 71.94 258 TYR A N 1
ATOM 2111 C CA . TYR A 1 258 ? 92.063 11.701 -136.636 1.00 71.94 258 TYR A CA 1
ATOM 2112 C C . TYR A 1 258 ? 92.475 10.787 -137.791 1.00 71.94 258 TYR A C 1
ATOM 2114 O O . TYR A 1 258 ? 93.466 11.092 -138.448 1.00 71.94 258 TYR A O 1
ATOM 2122 N N . SER A 1 259 ? 91.698 9.747 -138.114 1.00 71.25 259 SER A N 1
ATOM 2123 C CA . SER A 1 259 ? 91.936 8.913 -139.304 1.00 71.25 259 SER A CA 1
ATOM 2124 C C . SER A 1 259 ? 91.815 9.714 -140.602 1.00 71.25 259 SER A C 1
ATOM 2126 O O . SER A 1 259 ? 92.695 9.633 -141.455 1.00 71.25 259 SER A O 1
ATOM 2128 N N . ASN A 1 260 ? 90.791 10.563 -140.726 1.00 71.81 260 ASN A N 1
ATOM 2129 C CA . ASN A 1 260 ? 90.602 11.432 -141.890 1.00 71.81 260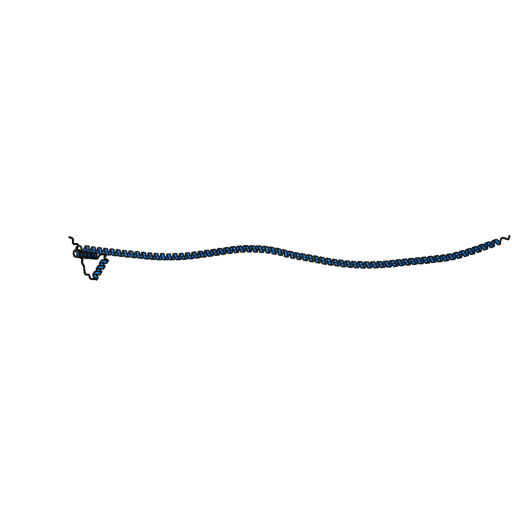 ASN A CA 1
ATOM 2130 C C . ASN A 1 260 ? 91.706 12.495 -142.003 1.00 71.81 260 ASN A C 1
ATOM 2132 O O . ASN A 1 260 ? 92.171 12.784 -143.102 1.00 71.81 260 ASN A O 1
ATOM 2136 N N . LYS A 1 261 ? 92.178 13.055 -140.881 1.00 73.69 261 LYS A N 1
ATOM 2137 C CA . LYS A 1 261 ? 93.341 13.959 -140.860 1.00 73.69 261 LYS A CA 1
ATOM 2138 C C . LYS A 1 261 ? 94.638 13.237 -141.221 1.00 73.69 261 LYS A C 1
ATOM 2140 O O . LYS A 1 261 ? 95.469 13.830 -141.901 1.00 73.69 261 LYS A O 1
ATOM 2145 N N . LEU A 1 262 ? 94.805 11.976 -140.815 1.00 67.25 262 LEU A N 1
ATOM 2146 C CA . LEU A 1 262 ? 95.933 11.143 -141.236 1.00 67.25 262 LEU A CA 1
ATOM 2147 C C . LEU A 1 262 ? 95.909 10.946 -142.757 1.00 67.25 262 LEU A C 1
ATOM 2149 O O . LEU A 1 262 ? 96.924 11.132 -143.419 1.00 67.25 262 LEU A O 1
ATOM 2153 N N . GLN A 1 263 ? 94.734 10.642 -143.314 1.00 71.12 263 GLN A N 1
ATOM 2154 C CA . GLN A 1 263 ? 94.537 10.461 -144.750 1.00 71.12 263 GLN A CA 1
ATOM 2155 C C . GLN A 1 263 ? 94.801 11.754 -145.541 1.00 71.12 263 GLN A C 1
ATOM 2157 O O . GLN A 1 263 ? 95.529 11.722 -146.530 1.00 71.12 263 GLN A O 1
ATOM 2162 N N . ALA A 1 264 ? 94.328 12.904 -145.053 1.00 67.31 264 ALA A N 1
ATOM 2163 C CA . ALA A 1 264 ? 94.611 14.211 -145.649 1.00 67.31 264 ALA A CA 1
ATOM 2164 C C . ALA A 1 264 ? 96.104 14.602 -145.576 1.00 67.31 264 ALA A C 1
ATOM 2166 O O . ALA A 1 264 ? 96.623 15.239 -146.490 1.00 67.31 264 ALA A O 1
ATOM 2167 N N . LEU A 1 265 ? 96.820 14.205 -144.516 1.00 67.19 265 LEU A N 1
ATOM 2168 C CA . LEU A 1 265 ? 98.274 14.384 -144.405 1.00 67.19 265 LEU A CA 1
ATOM 2169 C C . LEU A 1 265 ? 99.036 13.529 -145.424 1.00 67.19 265 LEU A C 1
ATOM 2171 O O . LEU A 1 265 ? 99.987 14.022 -146.032 1.00 67.19 265 LEU A O 1
ATOM 2175 N N . TYR A 1 266 ? 98.604 12.285 -145.651 1.00 67.00 266 TYR A N 1
ATOM 2176 C CA . TYR A 1 266 ? 99.168 11.440 -146.706 1.00 67.00 266 TYR A CA 1
ATOM 2177 C C . TYR A 1 266 ? 98.900 12.020 -148.106 1.00 67.00 266 TYR A C 1
ATOM 2179 O O . TYR A 1 266 ? 99.822 12.077 -148.918 1.00 67.00 266 TYR A O 1
ATOM 2187 N N . GLU A 1 267 ? 97.702 12.554 -148.367 1.00 67.06 267 GLU A N 1
ATOM 2188 C CA . GLU A 1 267 ? 97.372 13.233 -149.633 1.00 67.06 267 GLU A CA 1
ATOM 2189 C C . GLU A 1 267 ? 98.158 14.543 -149.840 1.00 67.06 267 GLU A C 1
ATOM 2191 O O . GLU A 1 267 ? 98.580 14.844 -150.959 1.00 67.06 267 GLU A O 1
ATOM 2196 N N . HIS A 1 268 ? 98.424 15.310 -148.776 1.00 69.25 268 HIS A N 1
ATOM 2197 C CA . HIS A 1 268 ? 99.245 16.524 -148.848 1.00 69.25 268 HIS A CA 1
ATOM 2198 C C . HIS A 1 268 ? 100.722 16.208 -149.150 1.00 69.25 268 HIS A C 1
ATOM 2200 O O . HIS A 1 268 ? 101.360 16.911 -149.936 1.00 69.25 268 HIS A O 1
ATOM 2206 N N . LEU A 1 269 ? 101.267 15.129 -148.578 1.00 65.06 269 LEU A N 1
ATOM 2207 C CA . LEU A 1 269 ? 102.621 14.641 -148.877 1.00 65.06 269 LEU A CA 1
ATOM 2208 C C . LEU A 1 269 ? 102.754 14.158 -150.333 1.00 65.06 269 LEU A C 1
ATOM 2210 O O . LEU A 1 269 ? 103.765 14.416 -150.990 1.00 65.06 269 LEU A O 1
ATOM 2214 N N . GLU A 1 270 ? 101.715 13.510 -150.865 1.00 66.00 270 GLU A N 1
ATOM 2215 C CA . GLU A 1 270 ? 101.616 13.126 -152.280 1.00 66.00 270 GLU A CA 1
ATOM 2216 C C . GLU A 1 270 ? 101.567 14.369 -153.200 1.00 66.00 270 GLU A C 1
ATOM 2218 O O . GLU A 1 270 ? 102.174 14.396 -154.277 1.00 66.00 270 GLU A O 1
ATOM 2223 N N . GLY A 1 271 ? 100.884 15.430 -152.751 1.00 66.06 271 GLY A N 1
ATOM 2224 C CA . GLY A 1 271 ? 100.784 16.723 -153.431 1.00 66.06 271 GLY A CA 1
ATOM 2225 C C . GLY A 1 271 ? 102.111 17.483 -153.521 1.00 66.06 271 GLY A C 1
ATOM 2226 O O . GLY A 1 271 ? 102.451 17.978 -154.598 1.00 66.06 271 GLY A O 1
ATOM 2227 N N . GLU A 1 272 ? 102.896 17.525 -152.438 1.00 64.19 272 GLU A N 1
ATOM 2228 C CA . GLU A 1 272 ? 104.229 18.152 -152.443 1.00 64.19 272 GLU A CA 1
ATOM 2229 C C . GLU A 1 272 ? 105.241 17.392 -153.312 1.00 64.19 272 GLU A C 1
ATOM 2231 O O . GLU A 1 272 ? 106.089 17.995 -153.976 1.00 64.19 272 GLU A O 1
ATOM 2236 N N . ARG A 1 273 ? 105.114 16.064 -153.412 1.00 61.94 273 ARG A N 1
ATOM 2237 C CA . ARG A 1 273 ? 105.919 15.272 -154.353 1.00 61.94 273 ARG A CA 1
ATOM 2238 C C . ARG A 1 273 ? 105.662 15.672 -155.809 1.00 61.94 273 ARG A C 1
ATOM 2240 O O . ARG A 1 273 ? 106.616 15.889 -156.556 1.00 61.94 273 ARG A O 1
ATOM 2247 N N . LYS A 1 274 ? 104.395 15.850 -156.198 1.00 64.69 274 LYS A N 1
ATOM 2248 C CA . LYS A 1 274 ? 104.009 16.259 -157.563 1.00 64.69 274 LYS A CA 1
ATOM 2249 C C . LYS A 1 274 ? 104.410 17.695 -157.911 1.00 64.69 274 LYS A C 1
ATOM 2251 O O . LYS A 1 274 ? 104.695 17.984 -159.074 1.00 64.69 274 LYS A O 1
ATOM 2256 N N . THR A 1 275 ? 104.432 18.615 -156.947 1.00 64.50 275 THR A N 1
ATOM 2257 C CA . THR A 1 275 ? 104.862 20.003 -157.192 1.00 64.50 275 THR A CA 1
ATOM 2258 C C . THR A 1 275 ? 106.377 20.119 -157.329 1.00 64.50 275 THR A C 1
ATOM 2260 O O . THR A 1 275 ? 106.839 20.874 -158.187 1.00 64.50 275 THR A O 1
ATOM 2263 N N . HIS A 1 276 ? 107.158 19.327 -156.588 1.00 66.00 276 HIS A N 1
ATOM 2264 C CA . HIS A 1 276 ? 108.603 19.224 -156.810 1.00 66.00 276 HIS A CA 1
ATOM 2265 C C . HIS A 1 276 ? 108.943 18.590 -158.167 1.00 66.00 276 HIS A C 1
ATOM 2267 O O . HIS A 1 276 ? 109.838 19.072 -158.860 1.00 66.00 276 HIS A O 1
ATOM 2273 N N . GLU A 1 277 ? 108.170 17.598 -158.608 1.00 61.59 277 GLU A N 1
ATOM 2274 C CA . GLU A 1 277 ? 108.335 16.950 -159.916 1.00 61.59 277 GLU A CA 1
ATOM 2275 C C . GLU A 1 277 ? 107.996 17.890 -161.096 1.00 61.59 277 GLU A C 1
ATOM 2277 O O . GLU A 1 277 ? 108.668 17.879 -162.129 1.00 61.59 277 GLU A O 1
ATOM 2282 N N . LYS A 1 278 ? 107.020 18.797 -160.927 1.00 64.31 278 LYS A N 1
ATOM 2283 C CA . LYS A 1 278 ? 106.751 19.887 -161.888 1.00 64.31 278 LYS A CA 1
ATOM 2284 C C . LYS A 1 278 ? 107.848 20.954 -161.915 1.00 64.31 278 LYS A C 1
ATOM 2286 O O . LYS A 1 278 ? 108.222 21.405 -162.995 1.00 64.31 278 LYS A O 1
ATOM 2291 N N . LYS A 1 279 ? 108.391 21.334 -160.753 1.00 66.19 279 LYS A N 1
ATOM 2292 C CA . LYS A 1 279 ? 109.440 22.365 -160.647 1.00 66.19 279 LYS A CA 1
ATOM 2293 C C . LYS A 1 279 ? 110.761 21.925 -161.296 1.00 66.19 279 LYS A C 1
ATOM 2295 O O . LYS A 1 279 ? 111.472 22.755 -161.854 1.00 66.19 279 LYS A O 1
ATOM 2300 N N . ILE A 1 280 ? 111.075 20.627 -161.249 1.00 64.06 280 ILE A N 1
ATOM 2301 C CA . ILE A 1 280 ? 112.252 20.045 -161.917 1.00 64.06 280 ILE A CA 1
ATOM 2302 C C . ILE A 1 280 ? 112.091 20.095 -163.446 1.00 64.06 280 ILE A C 1
ATOM 2304 O O . ILE A 1 280 ? 113.008 20.529 -164.140 1.00 64.06 280 ILE A O 1
ATOM 2308 N N . ASN A 1 281 ? 110.904 19.761 -163.963 1.00 63.50 281 ASN A N 1
ATOM 2309 C CA . ASN A 1 281 ? 110.622 19.811 -165.402 1.00 63.50 281 ASN A CA 1
ATOM 2310 C C . ASN A 1 281 ? 110.657 21.242 -165.981 1.00 63.50 281 ASN A C 1
ATOM 2312 O O . ASN A 1 281 ? 111.135 21.439 -167.097 1.00 63.50 281 ASN A O 1
ATOM 2316 N N . GLU A 1 282 ? 110.215 22.256 -165.228 1.00 63.50 282 GLU A N 1
ATOM 2317 C CA . GLU A 1 282 ? 110.281 23.667 -165.654 1.00 63.50 282 GLU A CA 1
ATOM 2318 C C . GLU A 1 282 ? 111.725 24.207 -165.717 1.00 63.50 282 GLU A C 1
ATOM 2320 O O . GLU A 1 282 ? 112.055 24.987 -166.613 1.00 63.50 282 GLU A O 1
ATOM 2325 N N . LEU A 1 283 ? 112.616 23.748 -164.828 1.00 63.09 283 LEU A N 1
ATOM 2326 C CA . LEU A 1 283 ? 114.041 24.110 -164.847 1.00 63.09 283 LEU A CA 1
ATOM 2327 C C . LEU A 1 283 ? 114.812 23.440 -165.999 1.00 63.09 283 LEU A C 1
ATOM 2329 O O . LEU A 1 283 ? 115.768 24.021 -166.511 1.00 63.09 283 LEU A O 1
ATOM 2333 N N . GLN A 1 284 ? 114.375 22.267 -166.467 1.00 57.41 284 GLN A N 1
ATOM 2334 C CA . GLN A 1 284 ? 114.929 21.623 -167.667 1.00 57.41 284 GLN A CA 1
ATOM 2335 C C . GLN A 1 284 ? 114.506 22.322 -168.969 1.00 57.41 284 GLN A C 1
ATOM 2337 O O . GLN A 1 284 ? 115.313 22.432 -169.888 1.00 57.41 284 GLN A O 1
ATOM 2342 N N . GLN A 1 285 ? 113.302 22.899 -169.026 1.00 61.09 285 GLN A N 1
ATOM 2343 C CA . GLN A 1 285 ? 112.812 23.623 -170.208 1.00 61.09 285 GLN A CA 1
ATOM 2344 C C . GLN A 1 285 ? 113.442 25.018 -170.394 1.00 61.09 285 GLN A C 1
ATOM 2346 O O . GLN A 1 285 ? 113.523 25.519 -171.517 1.00 61.09 285 GLN A O 1
ATOM 2351 N N . GLN A 1 286 ? 113.913 25.653 -169.314 1.00 60.69 286 GLN A N 1
ATOM 2352 C CA . GLN A 1 286 ? 114.645 26.924 -169.396 1.00 60.69 286 GLN A CA 1
ATOM 2353 C C . GLN A 1 286 ? 116.113 26.742 -169.820 1.00 60.69 286 GLN A C 1
ATOM 2355 O O . GLN A 1 286 ? 116.658 27.631 -170.473 1.00 60.69 286 GLN A O 1
ATOM 2360 N N . LEU A 1 287 ? 116.723 25.580 -169.556 1.00 58.16 287 LEU A N 1
ATOM 2361 C CA . LEU A 1 287 ? 118.093 25.269 -169.985 1.00 58.16 287 LEU A CA 1
ATOM 2362 C C . LEU A 1 287 ? 118.209 25.031 -171.508 1.00 58.16 287 LEU A C 1
ATOM 2364 O O . LEU A 1 287 ? 119.239 25.338 -172.108 1.00 58.16 287 LEU A O 1
ATOM 2368 N N . ASP A 1 288 ? 117.147 24.530 -172.146 1.00 59.56 288 ASP A N 1
ATOM 2369 C CA . ASP A 1 288 ? 117.129 24.244 -173.590 1.00 59.56 288 ASP A CA 1
ATOM 2370 C C . ASP A 1 288 ? 116.875 25.493 -174.459 1.00 59.56 288 ASP A C 1
ATOM 2372 O O . ASP A 1 288 ? 117.315 25.566 -175.612 1.00 59.56 288 ASP A O 1
ATOM 2376 N N . ASN A 1 289 ? 116.254 26.538 -173.901 1.00 58.12 289 ASN A N 1
ATOM 2377 C CA . ASN A 1 289 ? 116.030 27.797 -174.618 1.00 58.12 289 ASN A CA 1
ATOM 2378 C C . ASN A 1 289 ? 117.267 28.719 -174.655 1.00 58.12 289 ASN A C 1
ATOM 2380 O O . ASN A 1 289 ? 117.381 29.521 -175.584 1.00 58.12 289 ASN A O 1
ATOM 2384 N N . GLU A 1 290 ? 118.247 28.549 -173.755 1.00 58.72 290 GLU A N 1
ATOM 2385 C CA . GLU A 1 290 ? 119.557 29.228 -173.841 1.00 58.72 290 GLU A CA 1
ATOM 2386 C C . GLU A 1 290 ? 120.482 28.672 -174.946 1.00 58.72 290 GLU A C 1
ATOM 2388 O O . GLU A 1 290 ? 121.492 29.292 -175.276 1.00 58.72 290 GLU A O 1
ATOM 2393 N N . ARG A 1 291 ? 120.139 27.553 -175.604 1.00 56.66 291 ARG A N 1
ATOM 2394 C CA . ARG A 1 291 ? 120.957 26.968 -176.690 1.00 56.66 291 ARG A CA 1
ATOM 2395 C C . ARG A 1 291 ? 120.509 27.323 -178.117 1.00 56.66 291 ARG A C 1
ATOM 2397 O O . ARG A 1 291 ? 121.236 27.016 -179.056 1.00 56.66 291 ARG A O 1
ATOM 2404 N N . SER A 1 292 ? 119.376 28.014 -178.304 1.00 57.78 292 SER A N 1
ATOM 2405 C CA . SER A 1 292 ? 118.711 28.135 -179.624 1.00 57.78 292 SER A CA 1
ATOM 2406 C C . SER A 1 292 ? 118.710 29.530 -180.280 1.00 57.78 292 SER A C 1
ATOM 2408 O O . SER A 1 292 ? 118.113 29.694 -181.341 1.00 57.78 292 SER A O 1
ATOM 2410 N N . LYS A 1 293 ? 119.364 30.552 -179.706 1.00 53.38 293 LYS A N 1
ATOM 2411 C CA . LYS A 1 293 ? 119.507 31.891 -180.338 1.00 53.38 293 LYS A CA 1
ATOM 2412 C C . LYS A 1 293 ? 120.942 32.428 -180.379 1.00 53.38 293 LYS A C 1
ATOM 2414 O O . LYS A 1 293 ? 121.162 33.625 -180.510 1.00 53.38 293 LYS A O 1
ATOM 2419 N N . ASN A 1 294 ? 121.908 31.513 -180.356 1.00 50.44 294 ASN A N 1
ATOM 2420 C CA . ASN A 1 294 ? 123.294 31.743 -180.753 1.00 50.44 294 ASN A CA 1
ATOM 2421 C C . ASN A 1 294 ? 123.492 31.129 -182.160 1.00 50.44 294 ASN A C 1
ATOM 2423 O O . ASN A 1 294 ? 124.101 30.072 -182.285 1.00 50.44 294 ASN A O 1
ATOM 2427 N N . ASN A 1 295 ? 122.825 31.706 -183.177 1.00 45.72 295 ASN A N 1
ATOM 2428 C CA . ASN A 1 295 ? 123.086 31.551 -184.626 1.00 45.72 295 ASN A CA 1
ATOM 2429 C C . ASN A 1 295 ? 122.083 32.383 -185.462 1.00 45.72 295 ASN A C 1
ATOM 2431 O O . ASN A 1 295 ? 121.150 31.846 -186.064 1.00 45.72 295 ASN A O 1
ATOM 2435 N N . ASN A 1 296 ? 122.249 33.708 -185.407 1.00 39.56 296 ASN A N 1
ATOM 2436 C CA . ASN A 1 296 ? 122.260 34.671 -186.525 1.00 39.56 296 ASN A CA 1
ATOM 2437 C C . ASN A 1 296 ? 122.391 36.091 -185.968 1.00 39.56 296 ASN A C 1
ATOM 2439 O O . ASN A 1 296 ? 121.567 36.450 -185.097 1.00 39.56 296 ASN A O 1
#

Organism: NCBI:txid1298598

pLDDT: mean 85.0, std 13.68, range [39.56, 98.19]